Protein AF-A0A1A8DM99-F1 (afdb_monomer_lite)

Secondary structure (DSSP, 8-state):
--S-HHHHHHHHHHHHHHHHHHHHHHHHHTTSTT-----TT--SS-TTS-------------TT----HHHHHHHHHHHHHHHHHHHHHT--TTTS--GGG-HHHHHHHHHHHHHHHHHHHS--HHHHHHTTPPP--HHHHHHHHHHHHHHHHHHHHHHHHHHHHHHHHHHHHHHHHHHTTS-------STTTHHHHHHHHHHTT----PPPPHHHHHHHHHHHH-TTPSPP-----PPPPPPP-----------

pLDDT: mean 71.5, std 21.93, range [32.03, 97.94]

Organism: Nothobranchius kadleci (NCBI:txid1051664)

Foldseek 3Di:
DPDDVLVVVLVVVLVVLLVVLLVCQLVVLCVDPLDDWDDPPDASPCPPDDPPPDPPVPPPPPPPLPADPSNQLSVLLVLLSVLLVVQQVQQDPPPDDRCVVVPVVVVVSVVSVVVSLCCLQDPDVVVCVVSSYHDDDPVVSVVSVVSSVVSSVVSNVVSVVSVVVVVVCVVVVVVVVVCVVPDDDDDDDDPPPVVVVVVVVVCVPDPPPDDPDVVVVVVVVVLVPDPCPPPDDDPDDDDDDDDDDDDDDDDDDDD

Radius of gyration: 30.62 Å; chains: 1; bounding box: 73×61×116 Å

Structure (mmCIF, N/CA/C/O backbone):
data_AF-A0A1A8DM99-F1
#
_entry.id   AF-A0A1A8DM99-F1
#
loop_
_atom_site.group_PDB
_atom_site.id
_atom_site.type_symbol
_atom_site.label_atom_id
_atom_site.label_alt_id
_atom_site.label_comp_id
_atom_site.label_asym_id
_atom_site.label_entity_id
_atom_site.label_seq_id
_atom_site.pdbx_PDB_ins_code
_atom_site.Cartn_x
_atom_site.Cartn_y
_atom_site.Cartn_z
_atom_site.occupancy
_atom_site.B_iso_or_equiv
_atom_site.auth_seq_id
_atom_site.auth_comp_id
_atom_site.auth_asym_id
_atom_site.auth_atom_id
_atom_site.pdbx_PDB_model_num
ATOM 1 N N . GLY A 1 1 ? -3.223 9.769 33.145 1.00 42.34 1 GLY A N 1
ATOM 2 C CA . GLY A 1 1 ? -2.428 9.524 31.924 1.00 42.34 1 GLY A CA 1
ATOM 3 C C . GLY A 1 1 ? -3.365 9.469 30.738 1.00 42.34 1 GLY A C 1
ATOM 4 O O . GLY A 1 1 ? -4.407 8.844 30.867 1.00 42.34 1 GLY A O 1
ATOM 5 N N . LEU A 1 2 ? -3.051 10.167 29.641 1.00 53.22 2 LEU A N 1
ATOM 6 C CA . LEU A 1 2 ? -4.023 10.489 28.581 1.00 53.22 2 LEU A CA 1
ATOM 7 C C . LEU A 1 2 ? -4.131 9.461 27.435 1.00 53.22 2 LEU A C 1
ATOM 9 O O . LEU A 1 2 ? -4.916 9.668 26.515 1.00 53.22 2 LEU A O 1
ATOM 13 N N . ILE A 1 3 ? -3.394 8.348 27.478 1.00 63.88 3 ILE A N 1
ATOM 14 C CA . ILE A 1 3 ? -3.479 7.294 26.456 1.00 63.88 3 ILE A CA 1
ATOM 15 C C . ILE A 1 3 ? -4.189 6.074 27.040 1.00 63.88 3 ILE A C 1
ATOM 17 O O . ILE A 1 3 ? -3.738 5.468 28.011 1.00 63.88 3 ILE A O 1
ATOM 21 N N . SER A 1 4 ? -5.312 5.707 26.423 1.00 75.56 4 SER A N 1
ATOM 22 C CA . SER A 1 4 ? -6.020 4.464 26.720 1.00 75.56 4 SER A CA 1
ATOM 23 C C . SER A 1 4 ? -5.161 3.288 26.248 1.00 75.56 4 SER A C 1
ATOM 25 O O . SER A 1 4 ? -4.951 3.132 25.047 1.00 75.56 4 SER A O 1
ATOM 27 N N . GLY A 1 5 ? -4.663 2.457 27.170 1.00 80.50 5 GLY A N 1
ATOM 28 C CA . GLY A 1 5 ? -3.826 1.286 26.850 1.00 80.50 5 GLY A CA 1
ATOM 29 C C . GLY A 1 5 ? -4.360 0.391 25.712 1.00 80.50 5 GLY A C 1
ATOM 30 O O . GLY A 1 5 ? -3.568 -0.035 24.875 1.00 80.50 5 GLY A O 1
ATOM 31 N N . PRO A 1 6 ? -5.684 0.162 25.600 1.00 80.44 6 PRO A N 1
ATOM 32 C CA . PRO A 1 6 ? -6.295 -0.461 24.428 1.00 80.44 6 PRO A CA 1
ATOM 33 C C . PRO A 1 6 ? -5.968 0.155 23.061 1.00 80.44 6 PRO A C 1
ATOM 35 O O . PRO A 1 6 ? -5.734 -0.588 22.112 1.00 80.44 6 PRO A O 1
ATOM 38 N N . LEU A 1 7 ? -5.937 1.489 22.953 1.00 84.44 7 LEU A N 1
ATOM 39 C CA . LEU A 1 7 ? -5.590 2.183 21.710 1.00 84.44 7 LEU A CA 1
ATOM 40 C C . LEU A 1 7 ? -4.115 1.959 21.367 1.00 84.44 7 LEU A C 1
ATOM 42 O O . LEU A 1 7 ? -3.791 1.691 20.219 1.00 84.44 7 LEU A O 1
ATOM 46 N N . LEU A 1 8 ? -3.230 2.007 22.367 1.00 87.88 8 LEU A N 1
ATOM 47 C CA . LEU A 1 8 ? -1.805 1.732 22.173 1.00 87.88 8 LEU A CA 1
ATOM 48 C C . LEU A 1 8 ? -1.575 0.293 21.686 1.00 87.88 8 LEU A C 1
ATOM 50 O O . LEU A 1 8 ? -0.777 0.081 20.780 1.00 87.88 8 LEU A O 1
ATOM 54 N N . PHE A 1 9 ? -2.303 -0.683 22.235 1.00 87.94 9 PHE A N 1
ATOM 55 C CA . PHE A 1 9 ? -2.245 -2.072 21.771 1.00 87.94 9 PHE A CA 1
ATOM 56 C C . PHE A 1 9 ? -2.743 -2.224 20.322 1.00 87.94 9 PHE A C 1
ATOM 58 O O . PHE A 1 9 ? -2.067 -2.855 19.515 1.00 87.94 9 PHE A O 1
ATOM 65 N N . SER A 1 10 ? -3.869 -1.596 19.972 1.00 90.31 10 SER A N 1
ATOM 66 C CA . SER A 1 10 ? -4.386 -1.531 18.594 1.00 90.31 10 SER A CA 1
ATOM 67 C C . SER A 1 10 ? -3.351 -0.932 17.624 1.00 90.31 10 SER A C 1
ATOM 69 O O . SER A 1 10 ? -2.967 -1.589 16.652 1.00 90.31 10 SER A O 1
ATOM 71 N N . VAL A 1 11 ? -2.783 0.237 17.945 1.00 92.25 11 VAL A N 1
ATOM 72 C CA . VAL A 1 11 ? -1.719 0.882 17.155 1.00 92.25 11 VAL A CA 1
ATOM 73 C C . VAL A 1 11 ? -0.492 -0.019 17.004 1.00 92.25 11 VAL A C 1
ATOM 75 O O . VAL A 1 11 ? -0.013 -0.201 15.886 1.00 92.25 11 VAL A O 1
ATOM 78 N N . LEU A 1 12 ? -0.027 -0.653 18.084 1.00 93.69 12 LEU A N 1
ATOM 79 C CA . LEU A 1 12 ? 1.097 -1.590 18.039 1.00 93.69 12 LEU A CA 1
ATOM 80 C C . LEU A 1 12 ? 0.818 -2.779 17.106 1.00 93.69 12 LEU A C 1
ATOM 82 O O . LEU A 1 12 ? 1.685 -3.144 16.314 1.00 93.69 12 LEU A O 1
ATOM 86 N N . THR A 1 13 ? -0.389 -3.357 17.145 1.00 93.19 13 THR A N 1
ATOM 87 C CA . THR A 1 13 ? -0.745 -4.457 16.231 1.00 93.19 13 THR A CA 1
ATOM 88 C C . THR A 1 13 ? -0.756 -4.023 14.765 1.00 93.19 13 THR A C 1
ATOM 90 O O . THR A 1 13 ? -0.240 -4.760 13.930 1.00 93.19 13 THR A O 1
ATOM 93 N N . GLN A 1 14 ? -1.244 -2.819 14.439 1.00 95.50 14 GLN A N 1
ATOM 94 C CA . GLN A 1 14 ? -1.194 -2.309 13.061 1.00 95.50 14 GLN A CA 1
ATOM 95 C C . GLN A 1 14 ? 0.236 -2.017 12.593 1.00 95.50 14 GLN A C 1
ATOM 97 O O . GLN A 1 14 ? 0.558 -2.317 11.447 1.00 95.50 14 GLN A O 1
ATOM 102 N N . ILE A 1 15 ? 1.111 -1.497 13.464 1.00 96.00 15 ILE A N 1
ATOM 103 C CA . ILE A 1 15 ? 2.534 -1.293 13.142 1.00 96.00 15 ILE A CA 1
ATOM 104 C C . ILE A 1 15 ? 3.198 -2.632 12.794 1.00 96.00 15 ILE A C 1
ATOM 106 O O . ILE A 1 15 ? 3.851 -2.737 11.760 1.00 96.00 15 ILE A O 1
ATOM 110 N N . LEU A 1 16 ? 2.984 -3.676 13.604 1.00 96.88 16 LEU A N 1
ATOM 111 C CA . LEU A 1 16 ? 3.542 -5.010 13.350 1.00 96.88 16 LEU A CA 1
ATOM 112 C C . LEU A 1 16 ? 3.008 -5.643 12.053 1.00 96.88 16 LEU A C 1
ATOM 114 O O . LEU A 1 16 ? 3.772 -6.288 11.337 1.00 96.88 16 LEU A O 1
ATOM 118 N N . ILE A 1 17 ? 1.728 -5.434 11.723 1.00 96.75 17 ILE A N 1
ATOM 119 C CA . ILE A 1 17 ? 1.148 -5.845 10.432 1.00 96.75 17 ILE A CA 1
ATOM 120 C C . ILE A 1 17 ? 1.823 -5.090 9.282 1.00 96.75 17 ILE A C 1
ATOM 122 O O . ILE A 1 17 ? 2.291 -5.714 8.335 1.00 96.75 17 ILE A O 1
ATOM 126 N N . CYS A 1 18 ? 1.931 -3.762 9.367 1.00 96.88 18 CYS A N 1
ATOM 127 C CA . CYS A 1 18 ? 2.526 -2.971 8.292 1.00 96.88 18 CYS A CA 1
ATOM 128 C C . CYS A 1 18 ? 3.985 -3.376 8.034 1.00 96.88 18 CYS A C 1
ATOM 130 O O . CYS A 1 18 ? 4.354 -3.610 6.883 1.00 96.88 18 CYS A O 1
ATOM 132 N N . LEU A 1 19 ? 4.777 -3.542 9.101 1.00 97.25 19 LEU A N 1
ATOM 133 C CA . LEU A 1 19 ? 6.162 -4.008 9.026 1.00 97.25 19 LEU A CA 1
ATOM 134 C C . LEU A 1 19 ? 6.273 -5.410 8.415 1.00 97.25 19 LEU A C 1
ATOM 136 O O . LEU A 1 19 ? 7.144 -5.633 7.580 1.00 97.25 19 LEU A O 1
ATOM 140 N N . SER A 1 20 ? 5.397 -6.358 8.774 1.00 97.44 20 SER A N 1
ATOM 141 C CA . SER A 1 20 ? 5.468 -7.711 8.207 1.00 97.44 20 SER A CA 1
ATOM 142 C C . SER A 1 20 ? 5.193 -7.713 6.701 1.00 97.44 20 SER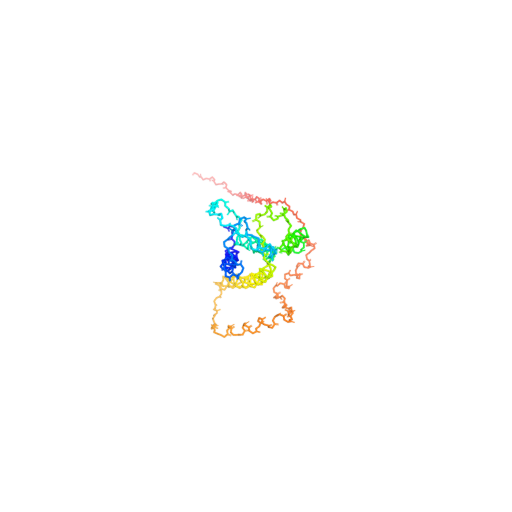 A C 1
ATOM 144 O O . SER A 1 20 ? 5.961 -8.308 5.946 1.00 97.44 20 SER A O 1
ATOM 146 N N . PHE A 1 21 ? 4.180 -6.973 6.236 1.00 97.50 21 PHE A N 1
ATOM 147 C CA . PHE A 1 21 ? 3.896 -6.819 4.806 1.00 97.50 21 PHE A CA 1
ATOM 148 C C . PHE A 1 21 ? 4.994 -6.050 4.050 1.00 97.50 21 PHE A C 1
ATOM 150 O O . PHE A 1 21 ? 5.297 -6.406 2.909 1.00 97.50 21 PHE A O 1
ATOM 157 N N . GLN A 1 22 ? 5.634 -5.052 4.671 1.00 96.94 22 GLN A N 1
ATOM 158 C CA . GLN A 1 22 ? 6.797 -4.360 4.097 1.00 96.94 22 GLN A CA 1
ATOM 159 C C . GLN A 1 22 ? 7.986 -5.315 3.926 1.00 96.94 22 GLN A C 1
ATOM 16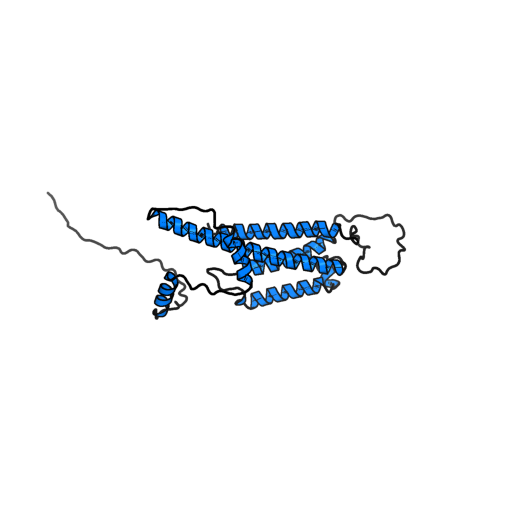1 O O . GLN A 1 22 ? 8.502 -5.445 2.817 1.00 96.94 22 GLN A O 1
ATOM 166 N N . THR A 1 23 ? 8.367 -6.056 4.971 1.00 96.88 23 THR A N 1
ATOM 167 C CA . THR A 1 23 ? 9.467 -7.035 4.910 1.00 96.88 23 THR A CA 1
ATOM 168 C C . THR A 1 23 ? 9.192 -8.149 3.898 1.00 96.88 23 THR A C 1
ATOM 170 O O . THR A 1 23 ? 10.082 -8.511 3.132 1.00 96.88 23 THR A O 1
ATOM 173 N N . ILE A 1 24 ? 7.958 -8.664 3.831 1.00 97.00 24 ILE A N 1
ATOM 174 C CA . ILE A 1 24 ? 7.559 -9.649 2.811 1.00 97.00 24 ILE A CA 1
ATOM 175 C C . ILE A 1 24 ? 7.712 -9.054 1.406 1.00 97.00 24 ILE A C 1
ATOM 177 O O . ILE A 1 24 ? 8.303 -9.696 0.545 1.00 97.00 24 ILE A O 1
ATOM 181 N N . THR A 1 25 ? 7.247 -7.822 1.173 1.00 96.69 25 THR A N 1
ATOM 182 C CA . THR A 1 25 ? 7.376 -7.145 -0.131 1.00 96.69 25 THR A CA 1
ATOM 183 C C . THR A 1 25 ? 8.844 -6.961 -0.531 1.00 96.69 25 THR A C 1
ATOM 185 O O . THR A 1 25 ? 9.220 -7.295 -1.654 1.00 96.69 25 THR A O 1
ATOM 188 N N . PHE A 1 26 ? 9.681 -6.498 0.402 1.00 95.81 26 PHE A N 1
ATOM 189 C CA . PHE A 1 26 ? 11.120 -6.294 0.214 1.00 95.81 26 PHE A CA 1
ATOM 190 C C . PHE A 1 26 ? 11.866 -7.591 -0.137 1.00 95.81 26 PHE A C 1
ATOM 192 O O . PHE A 1 26 ? 12.732 -7.602 -1.008 1.00 95.81 26 PHE A O 1
ATOM 199 N N . LEU A 1 27 ? 11.519 -8.710 0.503 1.00 96.00 27 LEU A N 1
ATOM 200 C CA . LEU A 1 27 ? 12.124 -10.006 0.186 1.00 96.00 27 LEU A CA 1
ATOM 201 C C . LEU A 1 27 ? 11.558 -10.615 -1.105 1.00 96.00 27 LEU A C 1
ATOM 203 O O . LEU A 1 27 ? 12.279 -11.309 -1.817 1.00 96.00 27 LEU A O 1
ATOM 207 N N . TRP A 1 28 ? 10.288 -10.358 -1.428 1.00 95.56 28 TRP A N 1
ATOM 208 C CA . TRP A 1 28 ? 9.617 -10.973 -2.574 1.00 95.56 28 TRP A CA 1
ATOM 209 C C . TRP A 1 28 ? 9.949 -10.298 -3.911 1.00 95.56 28 TRP A C 1
ATOM 211 O O . TRP A 1 28 ? 10.017 -10.988 -4.931 1.00 95.56 28 TRP A O 1
ATOM 221 N N . VAL A 1 29 ? 10.224 -8.986 -3.923 1.00 94.50 29 VAL A N 1
ATOM 222 C CA . VAL A 1 29 ? 10.700 -8.296 -5.139 1.00 94.50 29 VAL A CA 1
ATOM 223 C C . VAL A 1 29 ? 12.050 -8.863 -5.599 1.00 94.50 29 VAL A C 1
ATOM 225 O O . VAL A 1 29 ? 12.212 -9.167 -6.776 1.00 94.50 29 VAL A O 1
ATOM 228 N N . ARG A 1 30 ? 12.952 -9.161 -4.652 1.00 92.25 30 ARG A N 1
ATOM 229 C CA . ARG A 1 30 ? 14.268 -9.788 -4.891 1.00 92.25 30 ARG A CA 1
ATOM 230 C C . ARG A 1 30 ? 14.202 -11.212 -5.455 1.00 92.25 30 ARG A C 1
ATOM 232 O O . ARG A 1 30 ? 15.211 -11.740 -5.905 1.00 92.25 30 ARG A O 1
ATOM 239 N N . GLN A 1 31 ? 13.031 -11.848 -5.401 1.00 92.69 31 GLN A N 1
ATOM 240 C CA . GLN A 1 31 ? 12.782 -13.196 -5.926 1.00 92.69 31 GLN A CA 1
ATOM 241 C C . GLN A 1 31 ? 12.091 -13.184 -7.300 1.00 92.69 31 GLN A C 1
ATOM 243 O O . GLN A 1 31 ? 11.747 -14.249 -7.814 1.00 92.69 31 GLN A O 1
ATOM 248 N N . GLN A 1 32 ? 11.816 -12.015 -7.890 1.00 91.00 32 GLN A N 1
ATOM 249 C CA . GLN A 1 32 ? 11.169 -11.962 -9.201 1.00 91.00 32 GLN A CA 1
ATOM 250 C C . GLN A 1 32 ? 12.153 -12.319 -10.329 1.00 91.00 32 GLN A C 1
ATOM 252 O O . GLN A 1 32 ? 13.320 -11.952 -10.257 1.00 91.00 32 GLN A O 1
ATOM 257 N N . PRO A 1 33 ? 11.699 -12.970 -11.418 1.00 87.44 33 PRO A N 1
ATOM 258 C CA . PRO A 1 33 ? 12.583 -13.399 -12.509 1.00 87.44 33 PRO A CA 1
ATOM 259 C C . PRO A 1 33 ? 13.177 -12.237 -13.322 1.00 87.44 33 PRO A C 1
ATOM 261 O O . PRO A 1 33 ? 14.163 -12.427 -14.022 1.00 87.44 33 PRO A O 1
ATOM 264 N N . TRP A 1 34 ? 12.575 -11.048 -13.241 1.00 84.88 34 TRP A N 1
ATOM 265 C CA . TRP A 1 34 ? 13.068 -9.812 -13.855 1.00 84.88 34 TRP A CA 1
ATOM 266 C C . TRP A 1 34 ? 13.970 -8.995 -12.916 1.00 84.88 34 TRP A C 1
ATOM 268 O O . TRP A 1 34 ? 14.474 -7.954 -13.325 1.00 84.88 34 TRP A O 1
ATOM 278 N N . TYR A 1 35 ? 14.140 -9.418 -11.658 1.00 85.94 35 TYR A N 1
ATOM 279 C CA . TYR A 1 35 ? 14.903 -8.663 -10.670 1.00 85.94 35 TYR A CA 1
ATOM 280 C C . TYR A 1 35 ? 16.404 -8.738 -10.962 1.00 85.94 35 TYR A C 1
ATOM 282 O O . TYR A 1 35 ? 17.012 -9.809 -10.951 1.00 85.94 35 TYR A O 1
ATOM 290 N N . THR A 1 36 ? 17.005 -7.570 -11.147 1.00 80.06 36 THR A N 1
ATOM 291 C CA . THR A 1 36 ? 18.451 -7.347 -11.185 1.00 80.06 36 THR A CA 1
ATOM 292 C C . THR A 1 36 ? 18.788 -6.210 -10.225 1.00 80.06 36 THR A C 1
ATOM 294 O O . THR A 1 36 ? 17.913 -5.418 -9.875 1.00 80.06 36 THR A O 1
ATOM 297 N N . THR A 1 37 ? 20.051 -6.079 -9.816 1.00 79.88 37 THR A N 1
ATOM 298 C CA . THR A 1 37 ? 20.516 -4.843 -9.165 1.00 79.88 37 THR A CA 1
ATOM 299 C C . THR A 1 37 ? 20.216 -3.661 -10.089 1.00 79.88 37 THR A C 1
ATOM 301 O O . THR A 1 37 ? 20.562 -3.720 -11.271 1.00 79.88 37 THR A O 1
ATOM 304 N N . TRP A 1 38 ? 19.542 -2.624 -9.584 1.00 75.44 38 TRP A N 1
ATOM 305 C CA . TRP A 1 38 ? 19.221 -1.455 -10.399 1.00 75.44 38 TRP A CA 1
ATOM 306 C C . TRP A 1 38 ? 20.488 -0.662 -10.729 1.00 75.44 38 TRP A C 1
ATOM 308 O O . TRP A 1 38 ? 21.308 -0.383 -9.856 1.00 75.44 38 TRP A O 1
ATOM 318 N N . THR A 1 39 ? 20.631 -0.284 -11.995 1.00 68.44 39 THR A N 1
ATOM 319 C CA . THR A 1 39 ? 21.619 0.691 -12.468 1.00 68.44 39 THR A CA 1
ATOM 320 C C . THR A 1 39 ? 20.914 1.710 -13.371 1.00 68.44 39 THR A C 1
ATOM 322 O O . THR A 1 39 ? 19.887 1.376 -13.974 1.00 68.44 39 THR A O 1
ATOM 325 N N . PRO A 1 40 ? 21.448 2.934 -13.543 1.00 67.31 40 PRO A N 1
ATOM 326 C CA . PRO A 1 40 ? 20.820 3.955 -14.391 1.00 67.31 40 PRO A CA 1
ATOM 327 C C . PRO A 1 40 ? 20.689 3.559 -15.874 1.00 67.31 40 PRO A C 1
ATOM 329 O O . PRO A 1 40 ? 19.962 4.214 -16.617 1.00 67.31 40 PRO A O 1
ATOM 332 N N . LEU A 1 41 ? 21.357 2.483 -16.313 1.00 64.50 41 LEU A N 1
ATOM 333 C CA . LEU A 1 41 ? 21.230 1.920 -17.662 1.00 64.50 41 LEU A CA 1
ATOM 334 C C . LEU A 1 41 ? 20.174 0.795 -17.764 1.00 64.50 41 LEU A C 1
ATOM 336 O O . LEU A 1 41 ? 19.848 0.365 -18.869 1.00 64.50 41 LEU A O 1
ATOM 340 N N . THR A 1 42 ? 19.648 0.289 -16.639 1.00 65.12 42 THR A N 1
ATOM 341 C CA . THR A 1 42 ? 18.648 -0.796 -16.628 1.00 65.12 42 THR A CA 1
ATOM 342 C C . THR A 1 42 ? 17.218 -0.274 -16.744 1.00 65.12 42 THR A C 1
ATOM 344 O O . THR A 1 42 ? 16.639 0.229 -15.782 1.00 65.12 42 THR A O 1
ATOM 347 N N . ASP A 1 43 ? 16.608 -0.479 -17.911 1.00 67.69 43 ASP A N 1
ATOM 348 C CA . ASP A 1 43 ? 15.175 -0.272 -18.129 1.00 67.69 43 ASP A CA 1
ATOM 349 C C . ASP A 1 43 ? 14.461 -1.619 -18.331 1.00 67.69 43 ASP A C 1
ATOM 351 O O . ASP A 1 43 ? 14.422 -2.181 -19.425 1.00 67.69 43 ASP A O 1
ATOM 355 N N . VAL A 1 44 ? 13.879 -2.142 -17.248 1.00 75.44 44 VAL A N 1
ATOM 356 C CA . VAL A 1 44 ? 13.112 -3.404 -17.243 1.00 75.44 44 VAL A CA 1
ATOM 357 C C . VAL A 1 44 ? 11.768 -3.265 -17.979 1.00 75.44 44 VAL A C 1
ATOM 359 O O . VAL A 1 44 ? 11.159 -4.265 -18.361 1.00 75.44 44 VAL A O 1
ATOM 362 N N . CYS A 1 45 ? 11.287 -2.039 -18.202 1.00 78.31 45 CYS A N 1
ATOM 363 C CA . CYS A 1 45 ? 10.028 -1.777 -18.891 1.00 78.31 45 CYS A CA 1
ATOM 364 C C . CYS A 1 45 ? 10.190 -1.722 -20.419 1.00 78.31 45 CYS A C 1
ATOM 366 O O . CYS A 1 45 ? 9.283 -2.146 -21.136 1.00 78.31 45 CYS A O 1
ATOM 368 N N . ASN A 1 46 ? 11.332 -1.249 -20.929 1.00 68.81 46 ASN A N 1
ATOM 369 C CA . ASN A 1 46 ? 11.626 -1.178 -22.364 1.00 68.81 46 ASN A CA 1
ATOM 370 C C . ASN A 1 46 ? 12.446 -2.380 -22.865 1.00 68.81 46 ASN A C 1
ATOM 372 O O . ASN A 1 46 ? 13.567 -2.237 -23.359 1.00 68.81 46 ASN A O 1
ATOM 376 N N . LEU A 1 47 ? 11.839 -3.572 -22.831 1.00 58.75 47 LEU A N 1
ATOM 377 C CA . LEU A 1 47 ? 12.394 -4.825 -23.373 1.00 58.75 47 LEU A CA 1
ATOM 378 C C . LEU A 1 47 ? 12.406 -4.871 -24.926 1.00 58.75 47 LEU A C 1
ATOM 380 O O . LEU A 1 47 ? 11.952 -5.839 -25.533 1.00 58.75 47 LEU A O 1
ATOM 384 N N . SER A 1 48 ? 12.903 -3.811 -25.570 1.00 52.22 48 SER A N 1
ATOM 385 C CA . SER A 1 48 ? 12.942 -3.654 -27.036 1.00 52.22 48 SER A CA 1
ATOM 386 C C . SER A 1 48 ? 14.228 -3.015 -27.578 1.00 52.22 48 SER A C 1
ATOM 388 O O . SER A 1 48 ? 14.360 -2.876 -28.793 1.00 52.22 48 SER A O 1
ATOM 390 N N . SER A 1 49 ? 15.189 -2.632 -26.727 1.00 45.97 49 SER A N 1
ATOM 391 C CA . SER A 1 49 ? 16.531 -2.266 -27.201 1.00 45.97 49 SER A CA 1
ATOM 392 C C . SER A 1 49 ? 17.398 -3.520 -27.308 1.00 45.97 49 SER A C 1
ATOM 394 O O . SER A 1 49 ? 17.587 -4.233 -26.323 1.00 45.97 49 SER A O 1
ATOM 396 N N . ASN A 1 50 ? 17.902 -3.804 -28.511 1.00 41.81 50 ASN A N 1
ATOM 397 C CA . ASN A 1 50 ? 18.766 -4.954 -28.770 1.00 41.81 50 ASN A CA 1
ATOM 398 C C . ASN A 1 50 ? 20.005 -4.952 -27.864 1.00 41.81 50 ASN A C 1
ATOM 400 O O . ASN A 1 50 ? 20.626 -3.913 -27.637 1.00 41.81 50 ASN A O 1
ATOM 404 N N . GLN A 1 51 ? 20.414 -6.148 -27.439 1.00 49.22 51 GLN A N 1
ATOM 405 C CA . GLN A 1 51 ? 21.702 -6.375 -26.791 1.00 49.22 51 GLN A CA 1
ATOM 406 C C . GLN A 1 51 ? 22.849 -5.966 -27.727 1.00 49.22 51 GLN A C 1
ATOM 408 O O . GLN A 1 51 ? 23.212 -6.708 -28.631 1.00 49.22 51 GLN A O 1
ATOM 413 N N . ASN A 1 52 ? 23.427 -4.798 -27.467 1.00 44.34 52 ASN A N 1
ATOM 414 C CA . ASN A 1 52 ? 24.783 -4.410 -27.852 1.00 44.34 52 ASN A CA 1
ATOM 415 C C . ASN A 1 52 ? 25.417 -3.720 -26.634 1.00 44.34 52 ASN A C 1
ATOM 417 O O . ASN A 1 52 ? 25.795 -2.552 -26.683 1.00 44.34 52 ASN A O 1
ATOM 421 N N . LEU A 1 53 ? 25.457 -4.436 -25.505 1.00 53.16 53 LEU A N 1
ATOM 422 C CA . LEU A 1 53 ? 26.167 -3.984 -24.314 1.00 53.16 53 LEU A CA 1
ATOM 423 C C . LEU A 1 53 ? 27.667 -4.148 -24.577 1.00 53.16 53 LEU A C 1
ATOM 425 O O . LEU A 1 53 ? 28.214 -5.236 -24.432 1.00 53.16 53 LEU A O 1
ATOM 429 N N . SER A 1 54 ? 28.314 -3.076 -25.024 1.00 45.78 54 SER A N 1
ATOM 430 C CA . SER A 1 54 ? 29.772 -2.985 -25.035 1.00 45.78 54 SER A CA 1
ATOM 431 C C . SER A 1 54 ? 30.286 -2.957 -23.597 1.00 45.78 54 SER A C 1
ATOM 433 O O . SER A 1 54 ? 29.806 -2.132 -22.816 1.00 45.78 54 SER A O 1
ATOM 435 N N . ASP A 1 55 ? 31.268 -3.803 -23.277 1.00 46.72 55 ASP A N 1
ATOM 436 C CA . ASP A 1 55 ? 31.923 -3.894 -21.964 1.00 46.72 55 ASP A CA 1
ATOM 437 C C . ASP A 1 55 ? 32.656 -2.592 -21.576 1.00 46.72 55 ASP A C 1
ATOM 439 O O . ASP A 1 55 ? 33.880 -2.487 -21.677 1.00 46.72 55 ASP A O 1
ATOM 443 N N . HIS A 1 56 ? 31.917 -1.588 -21.100 1.00 49.06 56 HIS A N 1
ATOM 444 C CA . HIS A 1 56 ? 32.484 -0.477 -20.339 1.00 49.06 56 HIS A CA 1
ATOM 445 C C . HIS A 1 56 ? 32.453 -0.835 -18.852 1.00 49.06 56 HIS A C 1
ATOM 447 O O . HIS A 1 56 ? 31.427 -0.724 -18.184 1.00 49.06 56 HIS A O 1
ATOM 453 N N . ASN A 1 57 ? 33.604 -1.291 -18.355 1.00 51.16 57 ASN A N 1
ATOM 454 C CA . ASN A 1 57 ? 33.827 -1.826 -17.006 1.00 51.16 57 ASN A CA 1
ATOM 455 C C . ASN A 1 57 ? 33.842 -0.764 -15.882 1.00 51.16 57 ASN A C 1
ATOM 457 O O . ASN A 1 57 ? 34.388 -1.006 -14.808 1.00 51.16 57 ASN A O 1
ATOM 461 N N . ASP A 1 58 ? 33.222 0.393 -16.107 1.00 49.38 58 ASP A N 1
ATOM 462 C CA . ASP A 1 58 ? 33.204 1.528 -15.181 1.00 49.38 58 ASP A CA 1
ATOM 463 C C . ASP A 1 58 ? 31.840 1.637 -14.485 1.00 49.38 58 ASP A C 1
ATOM 465 O O . ASP A 1 58 ? 31.140 2.647 -14.563 1.00 49.38 58 ASP A O 1
ATOM 469 N N . THR A 1 59 ? 31.435 0.571 -13.786 1.00 50.66 59 THR A N 1
ATOM 470 C CA . THR A 1 59 ? 30.350 0.668 -12.802 1.00 50.66 59 THR A CA 1
ATOM 471 C C . THR A 1 59 ? 30.886 1.301 -11.522 1.00 50.66 59 THR A C 1
ATOM 473 O O . THR A 1 59 ? 31.150 0.601 -10.540 1.00 50.66 59 THR A O 1
ATOM 476 N N . GLU A 1 60 ? 31.020 2.628 -11.516 1.00 50.75 60 GLU A N 1
ATOM 477 C CA . GLU A 1 60 ? 30.953 3.373 -10.260 1.00 50.75 60 GLU A CA 1
ATOM 478 C C . GLU A 1 60 ? 29.575 3.097 -9.646 1.00 50.75 60 GLU A C 1
ATOM 480 O O . GLU A 1 60 ? 28.540 3.571 -10.120 1.00 50.75 60 GLU A O 1
ATOM 485 N N . ILE A 1 61 ? 29.555 2.242 -8.621 1.00 55.44 61 ILE A N 1
ATOM 486 C CA . ILE A 1 61 ? 28.383 2.052 -7.775 1.00 55.44 61 ILE A CA 1
ATOM 487 C C . ILE A 1 61 ? 28.262 3.335 -6.961 1.00 55.44 61 ILE A C 1
ATOM 489 O O . ILE A 1 61 ? 28.934 3.487 -5.943 1.00 55.44 61 ILE A O 1
ATOM 493 N N . ASP A 1 62 ? 27.441 4.265 -7.440 1.00 55.62 62 ASP A N 1
ATOM 494 C CA . ASP A 1 62 ? 27.114 5.476 -6.699 1.00 55.62 62 ASP A CA 1
ATOM 495 C C . ASP A 1 62 ? 26.450 5.088 -5.367 1.00 55.62 62 ASP A C 1
ATOM 497 O O . ASP A 1 62 ? 25.304 4.629 -5.331 1.00 55.62 62 ASP A O 1
ATOM 501 N N . GLU A 1 63 ? 27.181 5.252 -4.259 1.00 54.59 63 GLU A N 1
ATOM 502 C CA . GLU A 1 63 ? 26.678 5.001 -2.902 1.00 54.59 63 GLU A CA 1
ATOM 503 C C . GLU A 1 63 ? 25.502 5.927 -2.534 1.00 54.59 63 GLU A C 1
ATOM 505 O O . GLU A 1 63 ? 24.783 5.653 -1.571 1.00 54.59 63 GLU A O 1
ATOM 510 N N . HIS A 1 64 ? 25.267 6.999 -3.301 1.00 56.06 64 HIS A N 1
ATOM 511 C CA . HIS A 1 64 ? 24.135 7.911 -3.141 1.00 56.06 64 HIS A CA 1
ATOM 512 C C . HIS A 1 64 ? 22.924 7.573 -4.020 1.00 56.06 64 HIS A C 1
ATOM 514 O O . HIS A 1 64 ? 21.957 8.334 -4.049 1.00 56.06 64 HIS A O 1
ATOM 520 N N . ASN A 1 65 ? 22.918 6.419 -4.686 1.00 66.12 65 ASN A N 1
ATOM 521 C CA . ASN A 1 65 ? 21.807 6.001 -5.529 1.00 66.12 65 ASN A CA 1
ATOM 522 C C . ASN A 1 65 ? 20.561 5.581 -4.711 1.00 66.12 65 ASN A C 1
ATOM 524 O O . ASN A 1 65 ? 20.451 4.454 -4.224 1.00 66.12 65 ASN A O 1
ATOM 528 N N . ILE A 1 66 ? 19.597 6.499 -4.573 1.00 73.19 66 ILE A N 1
ATOM 529 C CA . ILE A 1 66 ? 18.332 6.292 -3.837 1.00 73.19 66 ILE A CA 1
ATOM 530 C C . ILE A 1 66 ? 17.334 5.430 -4.644 1.00 73.19 66 ILE A C 1
ATOM 532 O O . ILE A 1 66 ? 16.449 4.778 -4.073 1.00 73.19 66 ILE A O 1
ATOM 536 N N . GLN A 1 67 ? 17.483 5.381 -5.971 1.00 79.31 67 GLN A N 1
ATOM 537 C CA . GLN A 1 67 ? 16.554 4.714 -6.881 1.00 79.31 67 GLN A CA 1
ATOM 538 C C . GLN A 1 67 ? 16.776 3.197 -6.889 1.00 79.31 67 GLN A C 1
ATOM 540 O O . GLN A 1 67 ? 17.838 2.699 -7.253 1.00 79.31 67 GLN A O 1
ATOM 545 N N . ASN A 1 68 ? 15.756 2.435 -6.483 1.00 86.81 68 ASN A N 1
ATOM 546 C CA . ASN A 1 68 ? 15.817 0.974 -6.496 1.00 86.81 68 ASN A CA 1
ATOM 547 C C . ASN A 1 68 ? 14.421 0.315 -6.547 1.00 86.81 68 ASN A C 1
ATOM 549 O O . ASN A 1 68 ? 13.417 0.894 -6.109 1.00 86.81 68 ASN A O 1
ATOM 553 N N . PHE A 1 69 ? 14.357 -0.931 -7.027 1.00 90.06 69 PHE A N 1
ATOM 554 C CA . PHE A 1 69 ? 13.133 -1.734 -7.124 1.00 90.06 69 PHE A CA 1
ATOM 555 C C . PHE A 1 69 ? 12.509 -2.028 -5.752 1.00 90.06 69 PHE A C 1
ATOM 557 O O . PHE A 1 69 ? 11.281 -1.980 -5.612 1.00 90.06 69 PHE A O 1
ATOM 564 N N . GLU A 1 70 ? 13.324 -2.285 -4.722 1.00 92.38 70 GLU A N 1
ATOM 565 C CA . GLU A 1 70 ? 12.863 -2.410 -3.335 1.00 92.38 70 GLU A CA 1
ATOM 566 C C . GLU A 1 70 ? 12.232 -1.116 -2.827 1.00 92.38 70 GLU A C 1
ATOM 568 O O . GLU A 1 70 ? 11.111 -1.156 -2.320 1.00 92.38 70 GLU A O 1
ATOM 573 N N . ASN A 1 71 ? 12.913 0.021 -3.000 1.00 92.75 71 ASN A N 1
ATOM 574 C CA . ASN A 1 71 ? 12.447 1.325 -2.522 1.00 92.75 71 ASN A CA 1
ATOM 575 C C . ASN A 1 71 ? 11.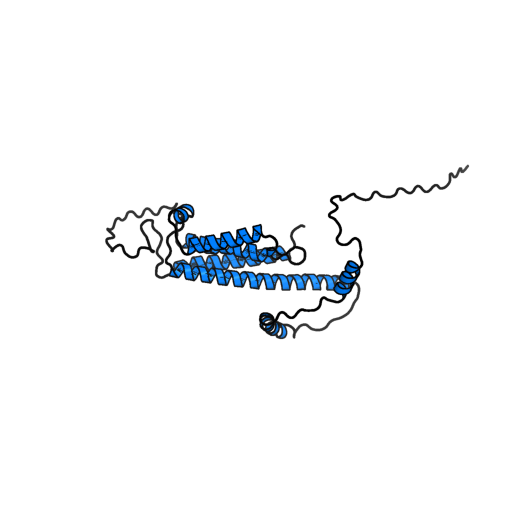123 1.705 -3.193 1.00 92.75 71 ASN A C 1
ATOM 577 O O . ASN A 1 71 ? 10.170 2.067 -2.509 1.00 92.75 71 ASN A O 1
ATOM 581 N N . THR A 1 72 ? 11.009 1.495 -4.506 1.00 92.94 72 THR A N 1
ATOM 582 C CA . THR A 1 72 ? 9.760 1.696 -5.258 1.00 92.94 72 THR A CA 1
ATOM 583 C C . THR A 1 72 ? 8.631 0.775 -4.777 1.00 92.94 72 THR A C 1
ATOM 585 O O . THR A 1 72 ? 7.495 1.211 -4.577 1.00 92.94 72 THR A O 1
ATOM 588 N N . SER A 1 73 ? 8.923 -0.507 -4.544 1.00 95.06 73 SER A N 1
ATOM 589 C CA . SER A 1 73 ? 7.918 -1.471 -4.069 1.00 95.06 73 SER A CA 1
ATOM 590 C C . SER A 1 73 ? 7.438 -1.143 -2.649 1.00 95.06 73 SER A C 1
ATOM 592 O O . SER A 1 73 ? 6.240 -1.215 -2.362 1.00 95.06 73 SER A O 1
ATOM 594 N N . LEU A 1 74 ? 8.359 -0.731 -1.772 1.00 95.38 74 LEU A N 1
ATOM 595 C CA . LEU A 1 74 ? 8.059 -0.252 -0.425 1.00 95.38 74 LEU A CA 1
ATOM 596 C C . LEU A 1 74 ? 7.305 1.080 -0.438 1.00 95.38 74 LEU A C 1
ATOM 598 O O . LEU A 1 74 ? 6.383 1.239 0.360 1.00 95.38 74 LEU A O 1
ATOM 602 N N . PHE A 1 75 ? 7.631 2.010 -1.340 1.00 95.31 75 PHE A N 1
ATOM 603 C CA . PHE A 1 75 ? 6.923 3.281 -1.499 1.00 95.31 75 PHE A CA 1
ATOM 604 C C . PHE A 1 75 ? 5.438 3.052 -1.792 1.00 95.31 75 PHE A C 1
ATOM 606 O O . PHE A 1 75 ? 4.586 3.570 -1.067 1.00 95.31 75 PHE A O 1
ATOM 613 N N . TYR A 1 76 ? 5.109 2.217 -2.785 1.00 95.25 76 TYR A N 1
ATOM 614 C CA . TYR A 1 76 ? 3.713 1.892 -3.086 1.00 95.25 76 TYR A CA 1
ATOM 615 C C . TYR A 1 76 ? 3.019 1.230 -1.884 1.00 95.25 76 TYR A C 1
ATOM 617 O O . TYR A 1 76 ? 1.987 1.724 -1.425 1.00 95.25 76 TYR A O 1
ATOM 625 N N . VAL A 1 77 ? 3.586 0.155 -1.317 1.00 96.94 77 VAL A N 1
ATOM 626 C CA . VAL A 1 77 ? 2.944 -0.578 -0.205 1.00 96.94 77 VAL A CA 1
ATOM 627 C C . VAL A 1 77 ? 2.757 0.301 1.037 1.00 96.94 77 VAL A C 1
ATOM 629 O O . VAL A 1 77 ? 1.670 0.298 1.618 1.00 96.94 77 VAL A O 1
ATOM 632 N N . SER A 1 78 ? 3.761 1.096 1.419 1.00 96.81 78 SER A N 1
ATOM 633 C CA . SER A 1 78 ? 3.687 1.991 2.583 1.00 96.81 78 SER A CA 1
ATOM 634 C C . SER A 1 78 ? 2.699 3.147 2.380 1.00 96.81 78 SER A C 1
ATOM 636 O O . SER A 1 78 ? 1.899 3.426 3.274 1.00 96.81 78 SER A O 1
ATOM 638 N N . SER A 1 79 ? 2.656 3.753 1.188 1.00 96.31 79 SER A N 1
ATOM 639 C CA . SER A 1 79 ? 1.702 4.822 0.850 1.00 96.31 79 SER A CA 1
ATOM 640 C C . SER A 1 79 ? 0.249 4.367 1.016 1.00 96.31 79 SER A C 1
ATOM 642 O O . SER A 1 79 ? -0.560 5.048 1.654 1.00 96.31 79 SER A O 1
ATOM 644 N N . PHE A 1 80 ? -0.084 3.170 0.522 1.00 96.88 80 PHE A N 1
ATOM 645 C CA . PHE A 1 80 ? -1.406 2.583 0.740 1.00 96.88 80 PHE A CA 1
ATOM 646 C C . PHE A 1 80 ? -1.630 2.135 2.191 1.00 96.88 80 PHE A C 1
ATOM 648 O O . PHE A 1 80 ? -2.737 2.311 2.702 1.00 96.88 80 PHE A O 1
ATOM 655 N N . GLN A 1 81 ? -0.614 1.612 2.890 1.00 96.88 81 GLN A N 1
ATOM 656 C CA . GLN A 1 81 ? -0.708 1.287 4.321 1.00 96.88 81 GLN A CA 1
ATOM 657 C C . GLN A 1 81 ? -1.095 2.506 5.165 1.00 96.88 81 GLN A C 1
ATOM 659 O O . GLN A 1 81 ? -1.979 2.382 6.013 1.00 96.88 81 GLN A O 1
ATOM 664 N N . TYR A 1 82 ? -0.528 3.689 4.908 1.00 95.19 82 TYR A N 1
ATOM 665 C CA . TYR A 1 82 ? -0.910 4.908 5.629 1.00 95.19 82 TYR A CA 1
ATOM 666 C C . TYR A 1 82 ? -2.392 5.261 5.430 1.00 95.19 82 TYR A C 1
ATOM 668 O O . TYR A 1 82 ? -3.083 5.564 6.406 1.00 95.19 82 TYR A O 1
ATOM 676 N N . LEU A 1 83 ? -2.918 5.150 4.202 1.00 95.19 83 LEU A N 1
ATOM 677 C CA . LEU A 1 83 ? -4.346 5.364 3.933 1.00 95.19 83 LEU A CA 1
ATOM 678 C C . LEU A 1 83 ? -5.230 4.299 4.600 1.00 95.19 83 LEU A C 1
ATOM 680 O O . LEU A 1 83 ? -6.247 4.638 5.205 1.00 95.19 83 LEU A O 1
ATOM 684 N N . ILE A 1 84 ? -4.836 3.023 4.543 1.00 94.81 84 ILE A N 1
ATOM 685 C CA . ILE A 1 84 ? -5.539 1.908 5.198 1.00 94.81 84 ILE A CA 1
ATOM 686 C C . ILE A 1 84 ? -5.629 2.157 6.707 1.00 94.81 84 ILE A C 1
ATOM 688 O O . ILE A 1 84 ? -6.723 2.128 7.269 1.00 94.81 84 ILE A O 1
ATOM 692 N N . VAL A 1 85 ? -4.505 2.456 7.360 1.00 93.69 85 VAL A N 1
ATOM 693 C CA . VAL A 1 85 ? -4.439 2.720 8.804 1.00 93.69 85 VAL A CA 1
ATOM 694 C C . VAL A 1 85 ? -5.271 3.953 9.176 1.00 93.69 85 VAL A C 1
ATOM 696 O O . VAL A 1 85 ? -6.033 3.908 10.146 1.00 93.69 85 VAL A O 1
ATOM 699 N N . ALA A 1 86 ? -5.225 5.018 8.368 1.00 91.38 86 ALA A N 1
ATOM 700 C CA . ALA A 1 86 ? -6.070 6.195 8.555 1.00 91.38 86 ALA A CA 1
ATOM 701 C C . ALA A 1 86 ? -7.572 5.859 8.470 1.00 91.38 86 ALA A C 1
ATOM 703 O O . ALA A 1 86 ? -8.347 6.321 9.310 1.00 91.38 86 ALA A O 1
ATOM 704 N N . ILE A 1 87 ? -8.002 5.023 7.517 1.00 89.81 87 ILE A N 1
ATOM 705 C CA . ILE A 1 87 ? -9.397 4.555 7.400 1.00 89.81 87 ILE A CA 1
ATOM 706 C C . ILE A 1 87 ? -9.790 3.686 8.604 1.00 89.81 87 ILE A C 1
ATOM 708 O O . ILE A 1 87 ? -10.870 3.870 9.174 1.00 89.81 87 ILE A O 1
ATOM 712 N N . VAL A 1 88 ? -8.920 2.755 9.002 1.00 90.06 88 VAL A N 1
ATOM 713 C CA . VAL A 1 88 ? -9.144 1.791 10.088 1.00 90.06 88 VAL A CA 1
ATOM 714 C C . VAL A 1 88 ? -9.351 2.507 11.429 1.00 90.06 88 VAL A C 1
ATOM 716 O O . VAL A 1 88 ? -10.393 2.312 12.059 1.00 90.06 88 VAL A O 1
ATOM 719 N N . PHE A 1 89 ? -8.447 3.415 11.816 1.00 86.44 89 PHE A N 1
ATOM 720 C CA . PHE A 1 89 ? -8.555 4.179 13.072 1.00 86.44 89 PHE A CA 1
ATOM 721 C C . PHE A 1 89 ? -9.584 5.313 13.048 1.00 86.44 89 PHE A C 1
ATOM 723 O O . PHE A 1 89 ? -9.961 5.840 14.095 1.00 86.44 89 PHE A O 1
ATOM 730 N N . SER A 1 90 ? -10.117 5.664 11.879 1.00 84.25 90 SER A N 1
ATOM 731 C CA . SER A 1 90 ? -11.182 6.664 11.766 1.00 84.25 90 SER A CA 1
ATOM 732 C C . SER A 1 90 ? -12.572 6.152 12.199 1.00 84.25 90 SER A C 1
ATOM 734 O O . SER A 1 90 ? -13.547 6.912 12.209 1.00 84.25 90 SER A O 1
ATOM 736 N N . LYS A 1 91 ? -12.702 4.882 12.613 1.00 70.06 91 LYS A N 1
ATOM 737 C CA . LYS A 1 91 ? -13.950 4.309 13.150 1.00 70.06 91 LYS A CA 1
ATOM 738 C C . LYS A 1 91 ? -14.217 4.768 14.594 1.00 70.06 91 LYS A C 1
ATOM 740 O O . LYS A 1 91 ? -13.732 4.192 15.558 1.00 70.06 91 LYS A O 1
ATOM 745 N N . GLY A 1 92 ? -15.080 5.773 14.746 1.00 56.84 92 GLY A N 1
ATOM 746 C CA . GLY A 1 92 ? -15.317 6.519 15.994 1.00 56.84 92 GLY A CA 1
ATOM 747 C C . GLY A 1 92 ? -16.001 5.830 17.195 1.00 56.84 92 GLY A C 1
ATOM 748 O O . GLY A 1 92 ? -16.619 6.524 18.002 1.00 56.84 92 GLY A O 1
ATOM 749 N N . LYS A 1 93 ? -15.954 4.505 17.371 1.00 56.75 93 LYS A N 1
ATOM 750 C CA . LYS A 1 93 ? -16.663 3.866 18.503 1.00 56.75 93 LYS A CA 1
ATOM 751 C C . LYS A 1 93 ? -15.912 4.034 19.842 1.00 56.75 93 LYS A C 1
ATOM 753 O O . LYS A 1 93 ? -14.694 3.904 19.854 1.00 56.75 93 LYS A O 1
ATOM 758 N N . PRO A 1 94 ? -16.603 4.237 20.987 1.00 50.75 94 PRO A N 1
ATOM 759 C CA . PRO A 1 94 ? -18.046 4.445 21.148 1.00 50.75 94 PRO A CA 1
ATOM 760 C C . PRO A 1 94 ? -18.476 5.925 21.271 1.00 50.75 94 PRO A C 1
ATOM 762 O O . PRO A 1 94 ? -19.674 6.180 21.301 1.00 50.75 94 PRO A O 1
ATOM 765 N N . PHE A 1 95 ? -17.545 6.888 21.346 1.00 51.72 95 PHE A N 1
ATOM 766 C CA . PHE A 1 95 ? -17.835 8.290 21.714 1.00 51.72 95 PHE A CA 1
ATOM 767 C C . PHE A 1 95 ? -17.696 9.330 20.581 1.00 51.72 95 PHE A C 1
ATOM 769 O O . PHE A 1 95 ? -17.857 10.522 20.835 1.00 51.72 95 PHE A O 1
ATOM 776 N N . ARG A 1 96 ? -17.384 8.937 19.339 1.00 62.41 96 ARG A N 1
ATOM 777 C CA . ARG A 1 96 ? -17.124 9.868 18.224 1.00 62.41 96 ARG A CA 1
ATOM 778 C C . ARG A 1 96 ? -18.059 9.594 17.042 1.00 62.41 96 ARG A C 1
ATOM 780 O O . ARG A 1 96 ? -18.404 8.450 16.751 1.00 62.41 96 ARG A O 1
ATOM 787 N N . GLN A 1 97 ? -18.465 10.648 16.332 1.00 62.22 97 GLN A N 1
ATOM 788 C CA . GLN A 1 97 ? -19.222 10.487 15.086 1.00 62.22 97 GLN A CA 1
ATOM 789 C C . GLN A 1 97 ? -18.374 9.720 14.050 1.00 62.22 97 GLN A C 1
ATOM 791 O O . GLN A 1 97 ? -17.149 9.878 14.032 1.00 62.22 97 GLN A O 1
ATOM 796 N N . PRO A 1 98 ? -18.986 8.872 13.206 1.00 68.06 98 PRO A N 1
ATOM 797 C CA . PRO A 1 98 ? -18.246 8.084 12.231 1.00 68.06 98 PRO A CA 1
ATOM 798 C C . PRO A 1 98 ? -17.637 8.982 11.149 1.00 68.06 98 PRO A C 1
ATOM 800 O O . PRO A 1 98 ? -18.268 9.931 10.682 1.00 68.06 98 PRO A O 1
ATOM 803 N N . SER A 1 99 ? -16.416 8.657 10.724 1.00 73.06 99 SER A N 1
ATOM 804 C CA . SER A 1 99 ? -15.626 9.483 9.804 1.00 73.06 99 SER A CA 1
ATOM 805 C C . SER A 1 99 ? -16.276 9.746 8.452 1.00 73.06 99 SER A C 1
ATOM 807 O O . SER A 1 99 ? -16.032 10.804 7.884 1.00 73.06 99 SER A O 1
ATOM 809 N N . TYR A 1 100 ? -17.152 8.858 7.967 1.00 74.75 100 TYR A N 1
ATOM 810 C CA . TYR A 1 100 ? -17.859 9.064 6.700 1.00 74.75 100 TYR A CA 1
ATOM 811 C C . TYR A 1 100 ? -18.766 10.307 6.693 1.00 74.75 100 TYR A C 1
ATOM 813 O O . TYR A 1 100 ? -19.123 10.802 5.630 1.00 74.75 100 TYR A O 1
ATOM 821 N N . LYS A 1 101 ? -19.137 10.832 7.870 1.00 80.62 101 LYS A N 1
ATOM 822 C CA . LYS A 1 101 ? -19.892 12.086 7.997 1.00 80.62 101 LYS A CA 1
ATOM 823 C C . LYS A 1 101 ? -19.002 13.331 7.847 1.00 80.62 101 LYS A C 1
ATOM 825 O O . LYS A 1 101 ? -19.510 14.417 7.587 1.00 80.62 101 LYS A O 1
ATOM 830 N N . ASN A 1 102 ? -17.684 13.185 7.983 1.00 86.12 102 ASN A N 1
ATOM 831 C CA . ASN A 1 102 ? -16.715 14.238 7.700 1.00 86.12 102 ASN A CA 1
ATOM 832 C C . ASN A 1 102 ? -16.358 14.212 6.204 1.00 86.12 102 ASN A C 1
ATOM 834 O O . ASN A 1 102 ? -15.362 13.614 5.800 1.00 86.12 102 ASN A O 1
ATOM 838 N N . TRP A 1 103 ? -17.202 14.842 5.385 1.00 87.50 103 TRP A N 1
ATOM 839 C CA . TRP A 1 103 ? -17.074 14.831 3.926 1.00 87.50 103 TRP A CA 1
ATOM 840 C C . TRP A 1 103 ? -15.685 15.239 3.391 1.00 87.50 103 TRP A C 1
ATOM 842 O O . TRP A 1 103 ? -15.155 14.476 2.586 1.00 87.50 103 TRP A O 1
ATOM 852 N N . PRO A 1 104 ? -15.026 16.333 3.844 1.00 89.38 104 PRO A N 1
ATOM 853 C CA . PRO A 1 104 ? -13.688 16.666 3.347 1.00 89.38 104 PRO A CA 1
ATOM 854 C C . PRO A 1 104 ? -12.626 15.624 3.728 1.00 89.38 104 PRO A C 1
ATOM 856 O O . PRO A 1 104 ? -11.728 15.371 2.934 1.00 89.38 104 PRO A O 1
ATOM 859 N N . PHE A 1 105 ? -12.738 14.951 4.882 1.00 87.69 105 PHE A N 1
ATOM 860 C CA . PHE A 1 105 ? -11.836 13.838 5.210 1.00 87.69 105 PHE A CA 1
ATOM 861 C C . PHE A 1 105 ? -12.020 12.654 4.248 1.00 87.69 105 PHE A C 1
ATOM 863 O O . PHE A 1 105 ? -11.037 12.124 3.733 1.00 87.69 105 PHE A O 1
ATOM 870 N N . VAL A 1 106 ? -13.270 12.262 3.974 1.00 89.88 106 VAL A N 1
ATOM 871 C CA . VAL A 1 106 ? -13.573 11.181 3.019 1.00 89.88 106 VAL A CA 1
ATOM 872 C C . VAL A 1 106 ? -13.072 11.537 1.624 1.00 89.88 106 VAL A C 1
ATOM 874 O O . VAL A 1 106 ? -12.412 10.713 0.998 1.00 89.88 106 VAL A O 1
ATOM 877 N N . LEU A 1 107 ? -13.350 12.758 1.157 1.00 92.62 107 LEU A N 1
ATOM 878 C CA . LEU A 1 107 ? -12.923 13.233 -0.155 1.00 92.62 107 LEU A CA 1
ATOM 879 C C . LEU A 1 107 ? -11.399 13.176 -0.296 1.00 92.62 107 LEU A C 1
ATOM 881 O O . LEU A 1 107 ? -10.913 12.627 -1.280 1.00 92.62 107 LEU A O 1
ATOM 885 N N . SER A 1 108 ? -10.648 13.674 0.692 1.00 93.62 108 SER A N 1
ATOM 886 C CA . SER A 1 108 ? -9.183 13.627 0.669 1.00 93.62 108 SER A CA 1
ATOM 887 C C . SER A 1 108 ? -8.649 12.195 0.633 1.00 93.62 108 SER A C 1
ATOM 889 O O . SER A 1 108 ? -7.773 11.898 -0.173 1.00 93.62 108 SER A O 1
ATOM 891 N N . VAL A 1 109 ? -9.191 11.285 1.450 1.00 92.50 109 VAL A N 1
ATOM 892 C CA . VAL A 1 109 ? -8.752 9.878 1.470 1.00 92.50 109 VAL A CA 1
ATOM 893 C C . VAL A 1 109 ? -9.076 9.164 0.155 1.00 92.50 109 VAL A C 1
ATOM 895 O O . VAL A 1 109 ? -8.221 8.456 -0.370 1.00 92.50 109 VAL A O 1
ATOM 898 N N . VAL A 1 110 ? -10.274 9.361 -0.404 1.00 93.56 110 VAL A N 1
ATOM 899 C CA . VAL A 1 110 ? -10.674 8.765 -1.691 1.00 93.56 110 VAL A CA 1
ATOM 900 C C . VAL A 1 110 ? -9.847 9.337 -2.845 1.00 93.56 110 VAL A C 1
ATOM 902 O O . VAL A 1 110 ? -9.388 8.575 -3.692 1.00 93.56 110 VAL A O 1
ATOM 905 N N . SER A 1 111 ? -9.605 10.651 -2.849 1.00 95.38 111 SER A N 1
ATOM 906 C CA . SER A 1 111 ? -8.761 11.329 -3.839 1.00 95.38 111 SER A CA 1
ATOM 907 C C . SER A 1 111 ? -7.322 10.807 -3.805 1.00 95.38 111 SER A C 1
ATOM 909 O O . SER A 1 111 ? -6.803 10.386 -4.834 1.00 95.38 111 SER A O 1
ATOM 911 N N . LEU A 1 112 ? -6.706 10.728 -2.618 1.00 95.88 112 LEU A N 1
ATOM 912 C CA . LEU A 1 112 ? -5.355 10.180 -2.451 1.00 95.88 112 LEU A CA 1
ATOM 913 C C . LEU A 1 112 ? -5.280 8.705 -2.854 1.00 95.88 112 LEU A C 1
ATOM 915 O O . LEU A 1 112 ? -4.329 8.307 -3.518 1.00 95.88 112 LEU A O 1
ATOM 919 N N . TYR A 1 113 ? -6.285 7.896 -2.510 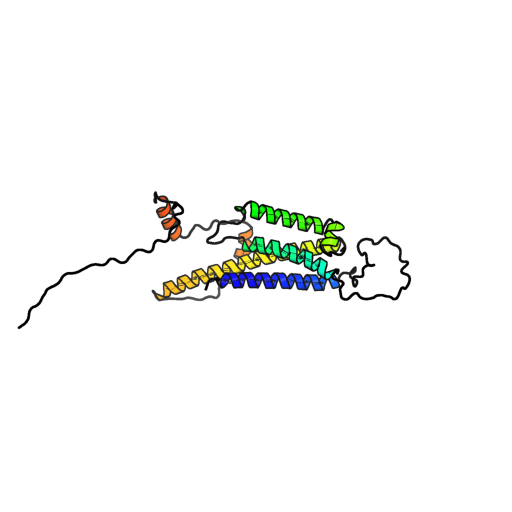1.00 94.81 113 TYR A N 1
ATOM 920 C CA . TYR A 1 113 ? -6.320 6.483 -2.894 1.00 94.81 113 TYR A CA 1
ATOM 921 C C . TYR A 1 113 ? -6.412 6.308 -4.417 1.00 94.81 113 TYR A C 1
ATOM 923 O O . TYR A 1 113 ? -5.694 5.491 -4.990 1.00 94.81 113 TYR A O 1
ATOM 931 N N . PHE A 1 114 ? -7.251 7.106 -5.088 1.00 95.56 114 PHE A N 1
ATOM 932 C CA . PHE A 1 114 ? -7.345 7.118 -6.548 1.00 95.56 114 PHE A CA 1
ATOM 933 C C . PHE A 1 114 ? -6.054 7.626 -7.206 1.00 95.56 114 PHE A C 1
ATOM 935 O O . PHE A 1 114 ? -5.579 7.012 -8.157 1.00 95.56 114 PHE A O 1
ATOM 942 N N . PHE A 1 115 ? -5.452 8.695 -6.679 1.00 95.12 115 PHE A N 1
ATOM 943 C CA . PHE A 1 115 ? -4.186 9.238 -7.174 1.00 95.12 115 PHE A CA 1
ATOM 944 C C . PHE A 1 115 ? -3.038 8.225 -7.054 1.00 95.12 115 PHE A C 1
ATOM 946 O O . PHE A 1 115 ? -2.325 8.003 -8.030 1.00 95.12 115 PHE A O 1
ATOM 953 N N . LEU A 1 116 ? -2.906 7.544 -5.909 1.00 95.12 116 LEU A N 1
ATOM 954 C CA . LEU A 1 116 ? -1.911 6.482 -5.727 1.00 95.12 116 LEU A CA 1
ATOM 955 C C . LEU A 1 116 ? -2.139 5.303 -6.684 1.00 95.12 116 LEU A C 1
ATOM 957 O O . LEU A 1 116 ? -1.177 4.776 -7.235 1.00 95.12 116 LEU A O 1
ATOM 961 N N . LEU A 1 117 ? -3.394 4.899 -6.928 1.00 94.81 117 LEU A N 1
ATOM 962 C CA . LEU A 1 117 ? -3.700 3.868 -7.930 1.00 94.81 117 LEU A CA 1
ATOM 963 C C . LEU A 1 117 ? -3.345 4.330 -9.348 1.00 94.81 117 LEU A C 1
ATOM 965 O O . LEU A 1 117 ? -2.808 3.542 -10.124 1.00 94.81 117 LEU A O 1
ATOM 969 N N . PHE A 1 118 ? -3.615 5.595 -9.679 1.00 94.69 118 PHE A N 1
ATOM 970 C CA . PHE A 1 118 ? -3.287 6.174 -10.977 1.00 94.69 118 PHE A CA 1
ATOM 971 C C . PHE A 1 118 ? -1.777 6.130 -11.237 1.00 94.69 118 PHE A C 1
ATOM 973 O O . PHE A 1 118 ? -1.374 5.509 -12.215 1.00 94.69 118 PHE A O 1
ATOM 980 N N . ILE A 1 119 ? -0.939 6.664 -10.339 1.00 93.44 119 ILE A N 1
ATOM 981 C CA . ILE A 1 119 ? 0.531 6.643 -10.511 1.00 93.44 119 ILE A CA 1
ATOM 982 C C . ILE A 1 119 ? 1.124 5.223 -10.426 1.00 93.44 119 ILE A C 1
ATOM 984 O O . ILE A 1 119 ? 2.209 4.957 -10.938 1.00 93.44 119 ILE A O 1
ATOM 988 N N . MET A 1 120 ? 0.425 4.281 -9.783 1.00 92.50 120 MET A N 1
ATOM 989 C CA . MET A 1 120 ? 0.857 2.884 -9.709 1.00 92.50 120 MET A CA 1
ATOM 990 C C . MET A 1 120 ? 0.590 2.113 -11.008 1.00 92.50 120 MET A C 1
ATOM 992 O O . MET A 1 120 ? 1.351 1.194 -11.305 1.00 92.50 120 MET A O 1
ATOM 996 N N . PHE A 1 121 ? -0.435 2.462 -11.794 1.00 92.81 121 PHE A N 1
ATOM 997 C CA . PHE A 1 121 ? -0.745 1.790 -13.069 1.00 92.81 121 PHE A CA 1
ATOM 998 C C . PHE A 1 121 ? -0.343 2.583 -14.320 1.00 92.81 121 PHE A C 1
ATOM 1000 O O . PHE A 1 121 ? -0.001 1.974 -15.332 1.00 92.81 121 PHE A O 1
ATOM 1007 N N . HIS A 1 122 ? -0.335 3.912 -14.247 1.00 91.12 122 HIS A N 1
ATOM 1008 C CA . HIS A 1 122 ? 0.138 4.817 -15.288 1.00 91.12 122 HIS A CA 1
ATOM 1009 C C . HIS A 1 122 ? 1.386 5.561 -14.787 1.00 91.12 122 HIS A C 1
ATOM 1011 O O . HIS A 1 122 ? 1.243 6.612 -14.160 1.00 91.12 122 HIS A O 1
ATOM 1017 N N . PRO A 1 123 ? 2.602 5.036 -15.042 1.00 85.50 123 PRO A N 1
ATOM 1018 C CA . PRO A 1 123 ? 3.835 5.766 -14.762 1.00 85.50 123 PRO A CA 1
ATOM 1019 C C . PRO A 1 123 ? 3.883 7.052 -15.597 1.00 85.50 123 PRO A C 1
ATOM 1021 O O . PRO A 1 123 ? 3.560 7.052 -16.790 1.00 85.50 123 PRO A O 1
ATOM 1024 N N . VAL A 1 124 ? 4.265 8.157 -14.963 1.00 88.69 124 VAL A N 1
ATOM 1025 C CA . VAL A 1 124 ? 4.356 9.484 -15.580 1.00 88.69 124 VAL A CA 1
ATOM 1026 C C . VAL A 1 124 ? 5.725 10.040 -15.238 1.00 88.69 124 VAL A C 1
ATOM 1028 O O . VAL A 1 124 ? 5.970 10.375 -14.085 1.00 88.69 124 VAL A O 1
ATOM 1031 N N . LYS A 1 125 ? 6.585 10.210 -16.249 1.00 86.06 125 LYS A N 1
ATOM 1032 C CA . LYS A 1 125 ? 8.017 10.521 -16.077 1.00 86.06 125 LYS A CA 1
ATOM 1033 C C . LYS A 1 125 ? 8.317 11.598 -15.025 1.00 86.06 125 LYS A C 1
ATOM 1035 O O . LYS A 1 125 ? 9.139 11.362 -14.158 1.00 86.06 125 LYS A O 1
ATOM 1040 N N . GLY A 1 126 ? 7.617 12.737 -15.053 1.00 88.19 126 GLY A N 1
ATOM 1041 C CA . GLY A 1 126 ? 7.846 13.825 -14.088 1.00 88.19 126 GLY A CA 1
ATOM 1042 C C . GLY A 1 126 ? 7.340 13.558 -12.661 1.00 88.19 126 GLY A C 1
ATOM 1043 O O . GLY A 1 126 ? 7.793 14.212 -11.729 1.00 88.19 126 GLY A O 1
ATOM 1044 N N . ILE A 1 127 ? 6.411 12.615 -12.470 1.00 88.50 127 ILE A N 1
ATOM 1045 C CA . ILE A 1 127 ? 6.014 12.124 -11.140 1.00 88.50 127 ILE A CA 1
ATOM 1046 C C . ILE A 1 127 ? 7.021 11.078 -10.663 1.00 88.50 127 ILE A C 1
ATOM 1048 O O . ILE A 1 127 ? 7.434 11.120 -9.509 1.00 88.50 127 ILE A O 1
ATOM 1052 N N . ASP A 1 128 ? 7.424 10.169 -11.553 1.00 88.69 128 ASP A N 1
ATOM 1053 C CA . ASP A 1 128 ? 8.371 9.102 -11.239 1.00 88.69 128 ASP A CA 1
ATOM 1054 C C . ASP A 1 128 ? 9.749 9.685 -10.864 1.00 88.69 128 ASP A C 1
ATOM 1056 O O . ASP A 1 128 ? 10.330 9.279 -9.865 1.00 88.69 128 ASP A O 1
ATOM 1060 N N . GLU A 1 129 ? 10.215 10.715 -11.579 1.00 88.19 129 GLU A N 1
ATOM 1061 C CA . GLU A 1 129 ? 11.436 11.477 -11.270 1.00 88.19 129 GLU A CA 1
ATOM 1062 C C . GLU A 1 129 ? 11.332 12.230 -9.930 1.00 88.19 129 GLU A C 1
ATOM 1064 O O . GLU A 1 129 ? 12.246 12.160 -9.116 1.00 88.19 129 GLU A O 1
ATOM 1069 N N . PHE A 1 130 ? 10.199 12.888 -9.649 1.00 89.94 130 PHE A N 1
ATOM 1070 C CA . PHE A 1 130 ? 9.982 13.613 -8.386 1.00 89.94 130 PHE A CA 1
ATOM 1071 C C . PHE A 1 130 ? 9.865 12.693 -7.156 1.00 89.94 130 PHE A C 1
ATOM 1073 O O . PHE A 1 130 ? 10.182 13.108 -6.042 1.00 89.94 130 PHE A O 1
ATOM 1080 N N . LEU A 1 131 ? 9.372 11.466 -7.339 1.00 88.62 131 LEU A N 1
ATOM 1081 C CA . LEU A 1 131 ? 9.221 10.464 -6.277 1.00 88.62 131 LEU A CA 1
ATOM 1082 C C . LEU A 1 131 ? 10.375 9.446 -6.238 1.00 88.62 131 LEU A C 1
ATOM 1084 O O . LEU A 1 131 ? 10.316 8.518 -5.433 1.00 88.62 131 LEU A O 1
ATOM 1088 N N . GLU A 1 132 ? 11.384 9.596 -7.103 1.00 89.25 132 GLU A N 1
ATOM 1089 C CA . GLU A 1 132 ? 12.527 8.679 -7.260 1.00 89.25 132 GLU A CA 1
ATOM 1090 C C . GLU A 1 132 ? 12.096 7.209 -7.491 1.00 89.25 132 GLU A C 1
ATOM 1092 O O . GLU A 1 132 ? 12.704 6.247 -7.012 1.00 89.25 132 GLU A O 1
ATOM 1097 N N . ILE A 1 133 ? 11.005 7.036 -8.245 1.00 90.31 133 ILE A N 1
ATOM 1098 C CA . ILE A 1 133 ? 10.384 5.752 -8.585 1.00 90.31 133 ILE A CA 1
ATOM 1099 C C . ILE A 1 133 ? 11.015 5.184 -9.859 1.00 90.31 133 ILE A C 1
ATOM 1101 O O . ILE A 1 133 ? 10.984 5.805 -10.920 1.00 90.31 133 ILE A O 1
ATOM 1105 N N . VAL A 1 134 ? 11.504 3.944 -9.786 1.00 89.44 134 VAL A N 1
ATOM 1106 C CA . VAL A 1 134 ? 12.009 3.219 -10.963 1.00 89.44 134 VAL A CA 1
ATOM 1107 C C . VAL A 1 134 ? 10.872 2.526 -11.715 1.00 89.44 134 VAL A C 1
ATOM 1109 O O . VAL A 1 134 ? 9.847 2.154 -11.135 1.00 89.44 134 VAL A O 1
ATOM 1112 N N . CYS A 1 135 ? 11.036 2.297 -13.021 1.00 88.12 135 CYS A N 1
ATOM 1113 C CA . CYS A 1 135 ? 10.014 1.582 -13.780 1.00 88.12 135 CYS A CA 1
ATOM 1114 C C . CYS A 1 135 ? 10.001 0.085 -13.436 1.00 88.12 135 CYS A C 1
ATOM 1116 O O . CYS A 1 135 ? 11.001 -0.615 -13.583 1.00 88.12 135 CYS A O 1
ATOM 1118 N N . VAL A 1 136 ? 8.841 -0.413 -12.999 1.00 89.69 136 VAL A N 1
ATOM 1119 C CA . VAL A 1 136 ? 8.627 -1.818 -12.616 1.00 89.69 136 VAL A CA 1
ATOM 1120 C C . VAL A 1 136 ? 7.571 -2.464 -13.528 1.00 89.69 136 VAL A C 1
ATOM 1122 O O . VAL A 1 136 ? 6.580 -1.793 -13.847 1.00 89.69 136 VAL A O 1
ATOM 1125 N N . PRO A 1 137 ? 7.719 -3.734 -13.958 1.00 90.62 137 PRO A N 1
ATOM 1126 C CA . PRO A 1 137 ? 6.793 -4.367 -14.900 1.00 90.62 137 PRO A CA 1
ATOM 1127 C C . PRO A 1 137 ? 5.355 -4.486 -14.375 1.00 90.62 137 PRO A C 1
ATOM 1129 O O . PRO A 1 137 ? 5.100 -4.631 -13.176 1.00 90.62 137 PRO A O 1
ATOM 1132 N N . PHE A 1 138 ? 4.396 -4.482 -15.307 1.00 90.25 138 PHE A N 1
ATOM 1133 C CA . PHE A 1 138 ? 2.958 -4.499 -15.012 1.00 90.25 138 PHE A CA 1
ATOM 1134 C C . PHE A 1 138 ? 2.526 -5.681 -14.128 1.00 90.25 138 PHE A C 1
ATOM 1136 O O . PHE A 1 138 ? 1.755 -5.497 -13.187 1.00 90.25 138 PHE A O 1
ATOM 1143 N N . GLU A 1 139 ? 3.078 -6.877 -14.354 1.00 91.94 139 GLU A N 1
ATOM 1144 C CA . GLU A 1 139 ? 2.796 -8.054 -13.521 1.00 91.94 139 GLU A CA 1
ATOM 1145 C C . GLU A 1 139 ? 3.119 -7.829 -12.038 1.00 91.94 139 GLU A C 1
ATOM 1147 O O . GLU A 1 139 ? 2.392 -8.293 -11.158 1.00 91.94 139 GLU A O 1
ATOM 1152 N N . TRP A 1 140 ? 4.203 -7.106 -11.742 1.00 93.38 140 TRP A N 1
ATOM 1153 C CA . TRP A 1 140 ? 4.571 -6.787 -10.367 1.00 93.38 140 TRP A CA 1
ATOM 1154 C C . TRP A 1 140 ? 3.634 -5.744 -9.761 1.00 93.38 140 TRP A C 1
ATOM 1156 O O . TRP A 1 140 ? 3.202 -5.916 -8.626 1.00 93.38 140 TRP A O 1
ATOM 1166 N N . ARG A 1 141 ? 3.226 -4.723 -10.527 1.00 94.12 141 ARG A N 1
ATOM 1167 C CA . ARG A 1 141 ? 2.223 -3.729 -10.090 1.00 94.12 141 ARG A CA 1
ATOM 1168 C C . ARG A 1 141 ? 0.898 -4.406 -9.694 1.00 94.12 141 ARG A C 1
ATOM 1170 O O . ARG A 1 141 ? 0.300 -4.054 -8.674 1.00 94.12 141 ARG A O 1
ATOM 1177 N N . VAL A 1 142 ? 0.482 -5.453 -10.415 1.00 95.12 142 VAL A N 1
ATOM 1178 C CA . VAL A 1 142 ? -0.679 -6.290 -10.047 1.00 95.12 142 VAL A CA 1
ATOM 1179 C C . VAL A 1 142 ? -0.422 -7.115 -8.773 1.00 95.12 142 VAL A C 1
ATOM 1181 O O . VAL A 1 142 ? -1.286 -7.157 -7.896 1.00 95.12 142 VAL A O 1
ATOM 1184 N N . LYS A 1 143 ? 0.764 -7.723 -8.608 1.00 95.50 143 LYS A N 1
ATOM 1185 C CA . LYS A 1 143 ? 1.138 -8.438 -7.366 1.00 95.50 143 LYS A CA 1
ATOM 1186 C C . LYS A 1 143 ? 1.157 -7.503 -6.147 1.00 95.50 143 LYS A C 1
ATOM 1188 O O . LYS A 1 143 ? 0.582 -7.854 -5.119 1.00 95.50 143 LYS A O 1
ATOM 1193 N N . LEU A 1 144 ? 1.721 -6.298 -6.268 1.00 96.19 144 LEU A N 1
ATOM 1194 C CA . LEU A 1 144 ? 1.674 -5.262 -5.227 1.00 96.19 144 LEU A CA 1
ATOM 1195 C C . LEU A 1 144 ? 0.228 -4.880 -4.883 1.00 96.19 144 LEU A C 1
ATOM 1197 O O . LEU A 1 144 ? -0.128 -4.830 -3.708 1.00 96.19 144 LEU A O 1
ATOM 1201 N N . SER A 1 145 ? -0.630 -4.694 -5.891 1.00 95.38 145 SER A N 1
ATOM 1202 C CA . SER A 1 145 ? -2.061 -4.412 -5.691 1.00 95.38 145 SER A CA 1
ATOM 1203 C C . SER A 1 145 ? -2.752 -5.497 -4.856 1.00 95.38 145 SER A C 1
ATOM 1205 O O . SER A 1 145 ? -3.512 -5.188 -3.937 1.00 95.38 145 SER A O 1
ATOM 1207 N N . LEU A 1 146 ? -2.455 -6.773 -5.128 1.00 96.38 146 LEU A N 1
ATOM 1208 C CA . LEU A 1 146 ? -2.965 -7.898 -4.342 1.00 96.38 146 LEU A CA 1
ATOM 1209 C C . LEU A 1 146 ? -2.453 -7.856 -2.893 1.00 96.38 146 LEU A C 1
ATOM 1211 O O . LEU A 1 146 ? -3.248 -8.012 -1.967 1.00 96.38 146 LEU A O 1
ATOM 1215 N N . VAL A 1 147 ? -1.158 -7.589 -2.683 1.00 96.62 147 VAL A N 1
ATOM 1216 C CA . VAL A 1 147 ? -0.560 -7.419 -1.344 1.00 96.62 147 VAL A CA 1
ATOM 1217 C C . VAL A 1 147 ? -1.256 -6.300 -0.563 1.00 96.62 147 VAL A C 1
ATOM 1219 O O . VAL A 1 147 ? -1.605 -6.495 0.600 1.00 96.62 147 VAL A O 1
ATOM 1222 N N . ILE A 1 148 ? -1.530 -5.162 -1.205 1.00 96.94 148 ILE A N 1
ATOM 1223 C CA . ILE A 1 148 ? -2.231 -4.016 -0.607 1.00 96.94 148 ILE A CA 1
ATOM 1224 C C . ILE A 1 148 ? -3.657 -4.396 -0.178 1.00 96.94 148 ILE A C 1
ATOM 1226 O O . ILE A 1 148 ? -4.061 -4.083 0.944 1.00 96.94 148 ILE A O 1
ATOM 1230 N N . VAL A 1 149 ? -4.407 -5.113 -1.025 1.00 97.25 149 VAL A N 1
ATOM 1231 C CA . VAL A 1 149 ? -5.769 -5.586 -0.708 1.00 97.25 149 VAL A CA 1
ATOM 1232 C C . VAL A 1 149 ? -5.764 -6.594 0.446 1.00 97.25 149 VAL A C 1
ATOM 1234 O O . VAL A 1 149 ? -6.587 -6.484 1.358 1.00 97.25 149 VAL A O 1
ATOM 1237 N N . VAL A 1 150 ? -4.825 -7.545 0.455 1.00 97.94 150 VAL A N 1
ATOM 1238 C CA . VAL A 1 150 ? -4.686 -8.525 1.546 1.00 97.94 150 VAL A CA 1
ATOM 1239 C C . VAL A 1 150 ? -4.302 -7.828 2.855 1.00 97.94 150 VAL A C 1
ATOM 1241 O O . VAL A 1 150 ? -4.930 -8.084 3.882 1.00 97.94 150 VAL A O 1
ATOM 1244 N N . ASN A 1 151 ? -3.350 -6.892 2.823 1.00 96.94 151 ASN A N 1
ATOM 1245 C CA . ASN A 1 151 ? -2.983 -6.070 3.976 1.00 96.94 151 ASN A CA 1
ATOM 1246 C C . ASN A 1 151 ? -4.186 -5.266 4.505 1.00 96.94 151 ASN A C 1
ATOM 1248 O O . ASN A 1 151 ? -4.448 -5.283 5.705 1.00 96.94 151 ASN A O 1
ATOM 1252 N N . ALA A 1 152 ? -4.979 -4.638 3.628 1.00 96.25 152 ALA A N 1
ATOM 1253 C CA . ALA A 1 152 ? -6.195 -3.922 4.020 1.00 96.25 152 ALA A CA 1
ATOM 1254 C C . ALA A 1 152 ? -7.208 -4.835 4.731 1.00 96.25 152 ALA A C 1
ATOM 1256 O O . ALA A 1 152 ? -7.752 -4.466 5.776 1.00 96.25 152 ALA A O 1
ATOM 1257 N N . ALA A 1 153 ? -7.436 -6.040 4.199 1.00 96.62 153 ALA A N 1
ATOM 1258 C CA . ALA A 1 153 ? -8.321 -7.027 4.808 1.00 96.62 153 ALA A CA 1
ATOM 1259 C C . ALA A 1 153 ? -7.811 -7.474 6.190 1.00 96.62 153 ALA A C 1
ATOM 1261 O O . ALA A 1 153 ? -8.573 -7.448 7.158 1.00 96.62 153 ALA A O 1
ATOM 1262 N N . VAL A 1 154 ? -6.521 -7.814 6.309 1.00 96.94 154 VAL A N 1
ATOM 1263 C CA . VAL A 1 154 ? -5.893 -8.218 7.579 1.00 96.94 154 VAL A CA 1
ATOM 1264 C C . VAL A 1 154 ? -5.965 -7.092 8.614 1.00 96.94 154 VAL A C 1
ATOM 1266 O O . VAL A 1 154 ? -6.440 -7.332 9.724 1.00 96.94 154 VAL A O 1
ATOM 1269 N N . SER A 1 155 ? -5.602 -5.857 8.257 1.00 95.44 155 SER A N 1
ATOM 1270 C CA . SER A 1 155 ? -5.706 -4.689 9.142 1.00 95.44 155 SER A CA 1
ATOM 1271 C C . SER A 1 155 ? -7.131 -4.456 9.652 1.00 95.44 155 SER A C 1
ATOM 1273 O O . SER A 1 155 ? -7.317 -4.207 10.845 1.00 95.44 155 SER A O 1
ATOM 1275 N N . VAL A 1 156 ? -8.150 -4.575 8.790 1.00 93.25 156 VAL A N 1
ATOM 1276 C CA . VAL A 1 156 ? -9.563 -4.424 9.186 1.00 93.25 156 VAL A CA 1
ATOM 1277 C C . VAL A 1 156 ? -10.023 -5.566 10.094 1.00 93.25 156 VAL A C 1
ATOM 1279 O O . VAL A 1 156 ? -10.730 -5.307 11.072 1.00 93.25 156 VAL A O 1
ATOM 1282 N N . VAL A 1 157 ? -9.635 -6.813 9.811 1.00 93.56 157 VAL A N 1
ATOM 1283 C CA . VAL A 1 157 ? -10.005 -7.979 10.631 1.00 93.56 157 VAL A CA 1
ATOM 1284 C C . VAL A 1 157 ? -9.349 -7.904 12.008 1.00 93.56 157 VAL A C 1
ATOM 1286 O O . VAL A 1 157 ? -10.046 -8.044 13.015 1.00 93.56 157 VAL A O 1
ATOM 1289 N N . VAL A 1 158 ? -8.043 -7.623 12.070 1.00 92.88 158 VAL A N 1
ATOM 1290 C CA . VAL A 1 158 ? -7.311 -7.521 13.339 1.00 92.88 158 VAL A CA 1
ATOM 1291 C C . VAL A 1 158 ? -7.827 -6.356 14.173 1.00 92.88 158 VAL A C 1
ATOM 1293 O O . VAL A 1 158 ? -8.119 -6.574 15.344 1.00 92.88 158 VAL A O 1
ATOM 1296 N N . GLU A 1 159 ? -8.051 -5.167 13.601 1.00 91.50 159 GLU A N 1
ATOM 1297 C CA . GLU A 1 159 ? -8.645 -4.059 14.366 1.00 91.50 159 GLU A CA 1
ATOM 1298 C C . GLU A 1 159 ? -10.021 -4.435 14.924 1.00 91.50 159 GLU A C 1
ATOM 1300 O O . GLU A 1 159 ? -10.310 -4.184 16.092 1.00 91.50 159 GLU A O 1
ATOM 1305 N N . THR A 1 160 ? -10.866 -5.084 14.117 1.00 88.06 160 THR A N 1
ATOM 1306 C CA . THR A 1 160 ? -12.194 -5.523 14.573 1.00 88.06 160 THR A CA 1
ATOM 1307 C C . THR A 1 160 ? -12.082 -6.488 15.759 1.00 88.06 160 THR A C 1
ATOM 1309 O O . THR A 1 160 ? -12.776 -6.314 16.761 1.00 88.06 160 THR A O 1
ATOM 1312 N N . PHE A 1 161 ? -11.160 -7.453 15.692 1.00 89.06 161 PHE A N 1
ATOM 1313 C CA . PHE A 1 161 ? -10.908 -8.406 16.772 1.00 89.06 161 PHE A CA 1
ATOM 1314 C C . PHE A 1 161 ? -10.312 -7.744 18.024 1.00 89.06 161 PHE A C 1
ATOM 1316 O O . PHE A 1 161 ? -10.751 -8.028 19.139 1.00 89.06 161 PHE A O 1
ATOM 1323 N N . VAL A 1 162 ? -9.348 -6.831 17.859 1.00 87.12 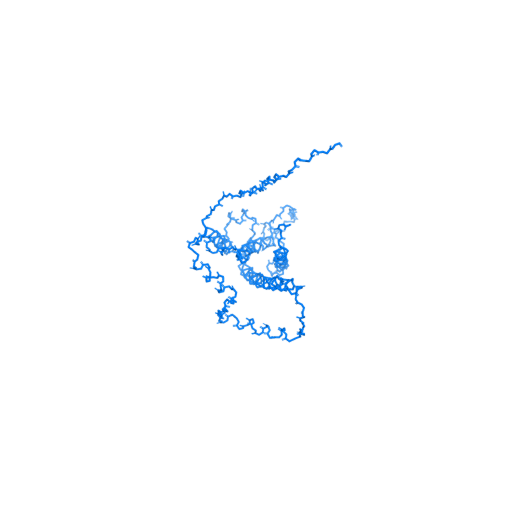162 VAL A N 1
ATOM 1324 C CA . VAL A 1 162 ? -8.750 -6.068 18.962 1.00 87.12 162 VAL A CA 1
ATOM 1325 C C . VAL A 1 162 ? -9.816 -5.237 19.668 1.00 87.12 162 VAL A C 1
ATOM 1327 O O . VAL A 1 162 ? -9.913 -5.311 20.892 1.00 87.12 162 VAL A O 1
ATOM 1330 N N . LEU A 1 163 ? -10.663 -4.516 18.926 1.00 83.31 163 LEU A N 1
ATOM 1331 C CA . LEU A 1 163 ? -11.778 -3.753 19.488 1.00 83.31 163 LEU A CA 1
ATOM 1332 C C . LEU A 1 163 ? -12.757 -4.647 20.261 1.00 83.31 163 LEU A C 1
ATOM 1334 O O . LEU A 1 163 ? -13.157 -4.270 21.361 1.00 83.31 163 LEU A O 1
ATOM 1338 N N . ASP A 1 164 ? -13.104 -5.833 19.757 1.00 83.88 164 ASP A N 1
ATOM 1339 C CA . ASP A 1 164 ? -13.987 -6.770 20.466 1.00 83.88 164 ASP A CA 1
ATOM 1340 C C . ASP A 1 164 ? -13.348 -7.334 21.749 1.00 83.88 164 ASP A C 1
ATOM 1342 O O . ASP A 1 164 ? -14.001 -7.372 22.797 1.00 83.88 164 ASP A O 1
ATOM 1346 N N . VAL A 1 165 ? -12.067 -7.722 21.718 1.00 83.31 165 VAL A N 1
ATOM 1347 C CA . VAL A 1 165 ? -11.319 -8.187 22.905 1.00 83.31 165 VAL A CA 1
ATOM 1348 C C . VAL A 1 165 ? -11.184 -7.070 23.944 1.00 83.31 165 VAL A C 1
ATOM 1350 O O . VAL A 1 165 ? -11.369 -7.303 25.142 1.00 83.31 165 VAL A O 1
ATOM 1353 N N . VAL A 1 166 ? -10.913 -5.843 23.498 1.00 81.44 166 VAL A N 1
ATOM 1354 C CA . VAL A 1 166 ? -10.842 -4.636 24.330 1.00 81.44 166 VAL A CA 1
ATOM 1355 C C . VAL A 1 166 ? -12.192 -4.317 24.961 1.00 81.44 166 VAL A C 1
ATOM 1357 O O . VAL A 1 166 ? -12.261 -4.134 26.175 1.00 81.44 166 VAL A O 1
ATOM 1360 N N . LEU A 1 167 ? -13.266 -4.261 24.168 1.00 78.94 167 LEU A N 1
ATOM 1361 C CA . LEU A 1 167 ? -14.616 -3.968 24.649 1.00 78.94 167 LEU A CA 1
ATOM 1362 C C . LEU A 1 167 ? -15.074 -5.033 25.643 1.00 78.94 167 LEU A C 1
ATOM 1364 O O . LEU A 1 167 ? -15.612 -4.688 26.693 1.00 78.94 167 LEU A O 1
ATOM 1368 N N . TRP A 1 168 ? -14.797 -6.309 25.362 1.00 78.38 168 TRP A N 1
ATOM 1369 C CA . TRP A 1 168 ? -15.027 -7.400 26.302 1.00 78.38 168 TRP A CA 1
ATOM 1370 C C . TRP A 1 168 ? -14.257 -7.169 27.606 1.00 78.38 168 TRP A C 1
ATOM 1372 O O . TRP A 1 168 ? -14.869 -7.117 28.672 1.00 78.38 168 TRP A O 1
ATOM 1382 N N . LYS A 1 169 ? -12.936 -6.951 27.548 1.00 80.00 169 LYS A N 1
ATOM 1383 C CA . LYS A 1 169 ? -12.122 -6.723 28.751 1.00 80.00 169 LYS A CA 1
ATOM 1384 C C . LYS A 1 169 ? -12.614 -5.514 29.553 1.00 80.00 169 LYS A C 1
ATOM 1386 O O . LYS A 1 169 ? -12.748 -5.627 30.763 1.00 80.00 169 LYS A O 1
ATOM 1391 N N . LEU A 1 170 ? -12.942 -4.392 28.910 1.00 77.00 170 LEU A N 1
ATOM 1392 C CA . LEU A 1 170 ? -13.438 -3.186 29.585 1.00 77.00 170 LEU A CA 1
ATOM 1393 C C . LEU A 1 170 ? -14.816 -3.391 30.232 1.00 77.00 170 LEU A C 1
ATOM 1395 O O . LEU A 1 170 ? -15.017 -2.976 31.374 1.00 77.00 170 LEU A O 1
ATOM 1399 N N . VAL A 1 171 ? -15.754 -4.048 29.540 1.00 78.69 171 VAL A N 1
ATOM 1400 C CA . VAL A 1 171 ? -17.085 -4.362 30.088 1.00 78.69 171 VAL A CA 1
ATOM 1401 C C . VAL A 1 171 ? -16.959 -5.305 31.285 1.00 78.69 171 VAL A C 1
ATOM 1403 O O . VAL A 1 171 ? -17.438 -4.976 32.367 1.00 78.69 171 VAL A O 1
ATOM 1406 N N . PHE A 1 172 ? -16.246 -6.425 31.136 1.00 74.12 172 PHE A N 1
ATOM 1407 C CA . PHE A 1 172 ? -16.126 -7.426 32.198 1.00 74.12 172 PHE A CA 1
ATOM 1408 C C . PHE A 1 172 ? -15.214 -6.992 33.353 1.00 74.12 172 PHE A C 1
ATOM 1410 O O . PHE A 1 172 ? -15.478 -7.366 34.493 1.00 74.12 172 PHE A O 1
ATOM 1417 N N . SER A 1 173 ? -14.193 -6.157 33.125 1.00 68.69 173 SER A N 1
ATOM 1418 C CA . SER A 1 173 ? -13.452 -5.516 34.222 1.00 68.69 173 SER A CA 1
ATOM 1419 C C . SER A 1 173 ? -14.348 -4.586 35.039 1.00 68.69 173 SER A C 1
ATOM 1421 O O . SER A 1 173 ? -14.220 -4.557 36.261 1.00 68.69 173 SER A O 1
ATOM 1423 N N . ARG A 1 174 ? -15.284 -3.866 34.404 1.00 63.81 174 ARG A N 1
ATOM 1424 C CA . ARG A 1 174 ? -16.217 -2.990 35.124 1.00 63.81 174 ARG A CA 1
ATOM 1425 C C . ARG A 1 174 ? -17.293 -3.776 35.878 1.00 63.81 174 ARG A C 1
ATOM 1427 O O . ARG A 1 174 ? -17.585 -3.430 37.018 1.00 63.81 174 ARG A O 1
ATOM 1434 N N . ASP A 1 175 ? -17.795 -4.869 35.307 1.00 60.56 175 ASP A N 1
ATOM 1435 C CA . ASP A 1 175 ? -18.702 -5.783 36.014 1.00 60.56 175 ASP A CA 1
ATOM 1436 C C . ASP A 1 175 ? -17.984 -6.496 37.182 1.00 60.56 175 ASP A C 1
ATOM 1438 O O . ASP A 1 175 ? -18.565 -6.647 38.253 1.00 60.56 175 ASP A O 1
ATOM 1442 N N . LYS A 1 176 ? -16.690 -6.838 37.053 1.00 55.81 176 LYS A N 1
ATOM 1443 C CA . LYS A 1 176 ? -15.880 -7.376 38.166 1.00 55.81 176 LYS A CA 1
ATOM 1444 C C . LYS A 1 176 ? -15.660 -6.349 39.285 1.00 55.81 176 LYS A C 1
ATOM 1446 O O . LYS A 1 176 ? -15.684 -6.727 40.452 1.00 55.81 176 LYS A O 1
ATOM 1451 N N . GLN A 1 177 ? -15.494 -5.066 38.950 1.00 54.19 177 GLN A N 1
ATOM 1452 C CA . GLN A 1 177 ? -15.440 -3.978 39.935 1.00 54.19 177 GLN A CA 1
ATOM 1453 C C . GLN A 1 177 ? -16.795 -3.800 40.647 1.00 54.19 177 GLN A C 1
ATOM 1455 O O . GLN A 1 177 ? -16.826 -3.594 41.855 1.00 54.19 177 GLN A O 1
ATOM 1460 N N . SER A 1 178 ? -17.911 -3.927 39.917 1.00 50.69 178 SER A N 1
ATOM 1461 C CA . SER A 1 178 ? -19.272 -3.846 40.471 1.00 50.69 178 SER A CA 1
ATOM 1462 C C . SER A 1 178 ? -19.610 -5.033 41.381 1.00 50.69 178 SER A C 1
ATOM 1464 O O . SER A 1 178 ? -20.190 -4.843 42.447 1.00 50.69 178 SER A O 1
ATOM 1466 N N . ASN A 1 179 ? -19.227 -6.254 40.995 1.00 46.34 179 ASN A N 1
ATOM 1467 C CA . ASN A 1 179 ? -19.468 -7.461 41.790 1.00 46.34 179 ASN A CA 1
ATOM 1468 C C . ASN A 1 179 ? -18.521 -7.591 42.993 1.00 46.34 179 ASN A C 1
ATOM 1470 O O . ASN A 1 179 ? -18.796 -8.381 43.885 1.00 46.34 179 ASN A O 1
ATOM 1474 N N . PHE A 1 180 ? -17.458 -6.787 43.099 1.00 48.94 180 PHE A N 1
ATOM 1475 C CA . PHE A 1 180 ? -16.686 -6.713 44.347 1.00 48.94 180 PHE A CA 1
ATOM 1476 C C . PHE A 1 180 ? -17.467 -6.047 45.499 1.00 48.94 180 PHE A C 1
ATOM 1478 O O . PHE A 1 180 ? -17.022 -6.093 46.642 1.00 48.94 180 PHE A O 1
ATOM 1485 N N . GLY A 1 181 ? -18.644 -5.469 45.217 1.00 43.75 181 GLY A N 1
ATOM 1486 C CA . GLY A 1 181 ? -19.626 -5.085 46.233 1.00 43.75 181 GLY A CA 1
ATOM 1487 C C . GLY A 1 181 ? -20.617 -6.193 46.628 1.00 43.75 181 GLY A C 1
ATOM 1488 O O . GLY A 1 181 ? -21.283 -6.035 47.645 1.00 43.75 181 GLY A O 1
ATOM 1489 N N . ILE A 1 182 ? -20.753 -7.284 45.850 1.00 45.50 182 ILE A N 1
ATOM 1490 C CA . ILE A 1 182 ? -21.729 -8.370 46.087 1.00 45.50 182 ILE A CA 1
ATOM 1491 C C . ILE A 1 182 ? -21.182 -9.733 45.593 1.00 45.50 182 ILE A C 1
ATOM 1493 O O . ILE A 1 182 ? -21.173 -10.029 44.399 1.00 45.50 182 ILE A O 1
ATOM 1497 N N . THR A 1 183 ? -20.791 -10.585 46.542 1.00 37.53 183 THR A N 1
ATOM 1498 C CA . THR A 1 183 ? -20.398 -12.009 46.383 1.00 37.53 183 THR A CA 1
ATOM 1499 C C . THR A 1 183 ? -21.639 -12.927 46.473 1.00 37.53 183 THR A C 1
ATOM 1501 O O . THR A 1 183 ? -22.573 -12.516 47.165 1.00 37.53 183 THR A O 1
ATOM 1504 N N . PRO A 1 184 ? -21.701 -14.173 45.919 1.00 52.84 184 PRO A N 1
ATOM 1505 C CA . PRO A 1 184 ? -20.797 -14.933 45.023 1.00 52.84 184 PRO A CA 1
ATOM 1506 C C . PRO A 1 184 ? -21.373 -15.002 43.566 1.00 52.84 184 PRO A C 1
ATOM 1508 O O . PRO A 1 184 ? -22.136 -14.117 43.203 1.00 52.84 184 PRO A O 1
ATOM 1511 N N . ALA A 1 185 ? -21.086 -15.918 42.618 1.00 32.03 185 ALA A N 1
ATOM 1512 C CA . ALA A 1 185 ? -20.352 -17.200 42.561 1.00 32.03 185 ALA A CA 1
ATOM 1513 C C . ALA A 1 185 ? -19.750 -17.474 41.146 1.00 32.03 185 ALA A C 1
ATOM 1515 O O . ALA A 1 185 ? -19.642 -16.561 40.330 1.00 32.03 185 ALA A O 1
ATOM 1516 N N . ALA A 1 186 ? -19.370 -18.729 40.845 1.00 39.06 186 ALA A N 1
ATOM 1517 C CA . ALA A 1 186 ? -18.886 -19.206 39.532 1.00 39.06 186 ALA A CA 1
ATOM 1518 C C . ALA A 1 186 ? -19.801 -20.310 38.941 1.00 39.06 186 ALA A C 1
ATOM 1520 O O . ALA A 1 186 ? -20.541 -20.933 39.705 1.00 39.06 186 ALA A O 1
ATOM 1521 N N . PRO A 1 187 ? -19.756 -20.579 37.613 1.00 43.41 187 PRO A N 1
ATOM 1522 C CA . PRO A 1 187 ? -18.950 -21.736 37.178 1.00 43.41 187 PRO A CA 1
ATOM 1523 C C . PRO A 1 187 ? -18.247 -21.655 35.791 1.00 43.41 187 PRO A C 1
ATOM 1525 O O . PRO A 1 187 ? -18.687 -20.977 34.867 1.00 43.41 187 PRO A O 1
ATOM 1528 N N . THR A 1 188 ? -17.162 -22.438 35.684 1.00 34.41 188 THR A N 1
ATOM 1529 C CA . THR A 1 188 ? -16.547 -23.128 34.511 1.00 34.41 188 THR A CA 1
ATOM 1530 C C . THR A 1 188 ? -16.474 -22.470 33.118 1.00 34.41 188 THR A C 1
ATOM 1532 O O . THR A 1 188 ? -17.476 -22.272 32.435 1.00 34.41 188 THR A O 1
ATOM 1535 N N . SER A 1 189 ? -15.241 -22.331 32.606 1.00 38.38 189 SER A N 1
ATOM 1536 C CA . SER A 1 189 ? -14.905 -21.807 31.271 1.00 38.38 189 SER A CA 1
ATOM 1537 C C . SER A 1 189 ? -14.187 -22.847 30.386 1.00 38.38 189 SER A C 1
ATOM 1539 O O . SER A 1 189 ? -12.978 -22.748 30.186 1.00 38.38 189 SER A O 1
ATOM 1541 N N . GLN A 1 190 ? -14.927 -23.797 29.798 1.00 34.75 190 GLN A N 1
ATOM 1542 C CA . GLN A 1 190 ? -14.370 -24.727 28.790 1.00 34.75 190 GLN A CA 1
ATOM 1543 C C . GLN A 1 190 ? -15.169 -24.802 27.467 1.00 34.75 190 GLN A C 1
ATOM 1545 O O . GLN A 1 190 ? -14.567 -24.946 26.412 1.00 34.75 190 GLN A O 1
ATOM 1550 N N . GLY A 1 191 ? -16.500 -24.635 27.472 1.00 32.38 191 GLY A N 1
ATOM 1551 C CA . GLY A 1 191 ? -17.345 -24.815 26.269 1.00 32.38 191 GLY A CA 1
ATOM 1552 C C . GLY A 1 191 ? -17.522 -23.595 25.344 1.00 32.38 191 GLY A C 1
ATOM 1553 O O . GLY A 1 191 ? -18.381 -23.611 24.467 1.00 32.38 191 GLY A O 1
ATOM 1554 N N . VAL A 1 192 ? -16.789 -22.497 25.560 1.00 38.12 192 VAL A N 1
ATOM 1555 C CA . VAL A 1 192 ? -17.092 -21.181 24.940 1.00 38.12 192 VAL A CA 1
ATOM 1556 C C . VAL A 1 192 ? -16.316 -20.916 23.637 1.00 38.12 192 VAL A C 1
ATOM 1558 O O . VAL A 1 192 ? -16.656 -19.983 22.906 1.00 38.12 192 VAL A O 1
ATOM 1561 N N . ILE A 1 193 ? -15.290 -21.717 23.328 1.00 47.06 193 ILE A N 1
ATOM 1562 C CA . ILE A 1 193 ? -14.383 -21.467 22.195 1.00 47.06 193 ILE A CA 1
ATOM 1563 C C . ILE A 1 193 ? -14.979 -21.989 20.874 1.00 47.06 193 ILE A C 1
ATOM 1565 O O . ILE A 1 193 ? -15.181 -21.188 19.959 1.00 47.06 193 ILE A O 1
ATOM 1569 N N . ASP A 1 194 ? -15.377 -23.265 20.791 1.00 38.47 194 ASP A N 1
ATOM 1570 C CA . ASP A 1 194 ? -15.934 -23.853 19.555 1.00 38.47 194 ASP A CA 1
ATOM 1571 C C . ASP A 1 194 ? -17.220 -23.161 19.076 1.00 38.47 194 ASP A C 1
ATOM 1573 O O . ASP A 1 194 ? -17.369 -22.819 17.899 1.00 38.47 194 ASP A O 1
ATOM 1577 N N . LEU A 1 195 ? -18.134 -22.840 19.999 1.00 39.94 195 LEU A N 1
ATOM 1578 C CA . LEU A 1 195 ? -19.400 -22.180 19.656 1.00 39.94 195 LEU A CA 1
ATOM 1579 C C . LE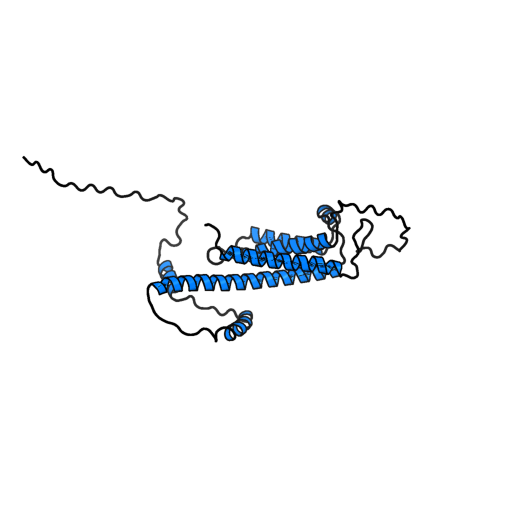U A 1 195 ? -19.215 -20.726 19.164 1.00 39.94 195 LEU A C 1
ATOM 1581 O O . LEU A 1 195 ? -20.156 -20.119 18.641 1.00 39.94 195 LEU A O 1
ATOM 1585 N N . ARG A 1 196 ? -18.022 -20.136 19.341 1.00 43.84 196 ARG A N 1
ATOM 1586 C CA . ARG A 1 196 ? -17.708 -18.761 18.921 1.00 43.84 196 ARG A CA 1
ATOM 1587 C C . ARG A 1 196 ? -17.205 -18.697 17.478 1.00 43.84 196 ARG A C 1
ATOM 1589 O O . ARG A 1 196 ? -17.617 -17.786 16.761 1.00 43.84 196 ARG A O 1
ATOM 1596 N N . ALA A 1 197 ? -16.403 -19.666 17.031 1.00 43.97 197 ALA A N 1
ATOM 1597 C CA . ALA A 1 197 ? -15.934 -19.736 15.643 1.00 43.97 197 ALA A CA 1
ATOM 1598 C C . ALA A 1 197 ? -17.112 -19.861 14.657 1.00 43.97 197 ALA A C 1
ATOM 1600 O O . ALA A 1 197 ? -17.240 -19.073 13.718 1.00 43.97 197 ALA A O 1
ATOM 1601 N N . HIS A 1 198 ? -18.054 -20.763 14.949 1.00 40.31 198 HIS A N 1
ATOM 1602 C CA . HIS A 1 198 ? -19.206 -21.034 14.083 1.00 40.31 198 HIS A CA 1
ATOM 1603 C C . HIS A 1 198 ? -20.196 -19.853 13.967 1.00 40.31 198 HIS A C 1
ATOM 1605 O O . HIS A 1 198 ? -20.916 -19.726 12.974 1.00 40.31 198 HIS A O 1
ATOM 1611 N N . LYS A 1 199 ? -20.225 -18.948 14.958 1.00 43.19 199 LYS A N 1
ATOM 1612 C CA . LYS A 1 199 ? -21.034 -17.713 14.917 1.00 43.19 199 LYS A CA 1
ATOM 1613 C C . LYS A 1 199 ? -20.379 -16.574 14.134 1.00 43.19 199 LYS A C 1
ATOM 1615 O O . LYS A 1 199 ? -21.102 -15.692 13.681 1.00 43.19 199 LYS A O 1
ATOM 1620 N N . CYS A 1 200 ? -19.060 -16.599 13.941 1.00 44.44 200 CYS A N 1
ATOM 1621 C CA . CYS A 1 200 ? -18.358 -15.608 13.124 1.00 44.44 200 CYS A CA 1
ATOM 1622 C C . CYS A 1 200 ? -18.740 -15.751 11.639 1.00 44.44 200 CYS A C 1
ATOM 1624 O O . CYS A 1 200 ? -19.153 -14.781 11.008 1.00 44.44 200 CYS A O 1
ATOM 1626 N N . LEU A 1 201 ? -18.735 -16.987 11.125 1.00 46.06 201 LEU A N 1
ATOM 1627 C CA . LEU A 1 201 ? -19.141 -17.306 9.749 1.00 46.06 201 LEU A CA 1
ATOM 1628 C C . LEU A 1 201 ? -20.609 -16.943 9.465 1.00 46.06 201 LEU A C 1
ATOM 1630 O O . LEU A 1 201 ? -20.921 -16.393 8.413 1.00 46.06 201 LEU A O 1
ATOM 1634 N N . SER A 1 202 ? -21.510 -17.173 10.426 1.00 35.06 202 SER A N 1
ATOM 1635 C CA . SER A 1 202 ? -22.931 -16.816 10.291 1.00 35.06 202 SER A CA 1
ATOM 1636 C C . SER A 1 202 ? -23.191 -15.301 10.253 1.00 35.06 202 SER A C 1
ATOM 1638 O O . SER A 1 202 ? -24.223 -14.885 9.724 1.00 35.06 202 SER A O 1
ATOM 1640 N N . TRP A 1 203 ? -22.296 -14.472 10.804 1.00 45.69 203 TRP A N 1
ATOM 1641 C CA . TRP A 1 203 ? -22.503 -13.023 10.905 1.00 45.69 203 TRP A CA 1
ATOM 1642 C C . TRP A 1 203 ? -22.296 -12.278 9.577 1.00 45.69 203 TRP A C 1
ATOM 1644 O O . TRP A 1 203 ? -22.928 -11.241 9.375 1.00 45.69 203 TRP A O 1
ATOM 1654 N N . LEU A 1 204 ? -21.493 -12.814 8.646 1.00 49.03 204 LEU A N 1
ATOM 1655 C CA . LEU A 1 204 ? -21.297 -12.191 7.327 1.00 49.03 204 LEU A CA 1
ATOM 1656 C C . LEU A 1 204 ? -22.573 -12.167 6.465 1.00 49.03 204 LEU A C 1
ATOM 1658 O O . LEU A 1 204 ? -22.699 -11.294 5.610 1.00 49.03 204 LEU A O 1
ATOM 1662 N N . CYS A 1 205 ? -23.517 -13.089 6.679 1.00 42.34 205 CYS A N 1
ATOM 1663 C CA . CYS A 1 205 ? -24.656 -13.273 5.772 1.00 42.34 205 CYS A CA 1
ATOM 1664 C C . CYS A 1 205 ? -25.946 -12.542 6.183 1.00 42.34 205 CYS A C 1
ATOM 1666 O O . CYS A 1 205 ? -26.832 -12.391 5.348 1.00 42.34 205 CYS A O 1
ATOM 1668 N N . CYS A 1 206 ? -26.093 -12.098 7.439 1.00 39.28 206 CYS A N 1
ATOM 1669 C CA . CYS A 1 206 ? -27.291 -11.379 7.900 1.00 39.28 206 CYS A CA 1
ATOM 1670 C C . CYS A 1 206 ? -27.005 -10.443 9.094 1.00 39.28 206 CYS A C 1
ATOM 1672 O O . CYS A 1 206 ? -26.573 -10.915 10.151 1.00 39.28 206 CYS A O 1
ATOM 1674 N N . PRO A 1 207 ? -27.326 -9.134 9.012 1.00 40.62 207 PRO A N 1
ATOM 1675 C CA . PRO A 1 207 ? -27.149 -8.199 10.120 1.00 40.62 207 PRO A CA 1
ATOM 1676 C C . PRO A 1 207 ? -28.259 -8.365 11.173 1.00 40.62 207 PRO A C 1
ATOM 1678 O O . PRO A 1 207 ? -29.218 -7.592 11.228 1.00 40.62 207 PRO A O 1
ATOM 1681 N N . TYR A 1 208 ? -28.124 -9.365 12.050 1.00 42.69 208 TYR A N 1
ATOM 1682 C CA . TYR A 1 208 ? -29.041 -9.549 13.177 1.00 42.69 208 TYR A CA 1
ATOM 1683 C C . TYR A 1 208 ? -28.952 -8.359 14.147 1.00 42.69 208 TYR A C 1
ATOM 1685 O O . TYR A 1 208 ? -27.989 -8.221 14.912 1.00 42.69 208 TYR A O 1
ATOM 1693 N N . LYS A 1 209 ? -29.976 -7.498 14.133 1.00 43.28 209 LYS A N 1
ATOM 1694 C CA . LYS A 1 209 ? -30.136 -6.390 15.084 1.00 43.28 209 LYS A CA 1
ATOM 1695 C C . LYS A 1 209 ? -30.317 -6.954 16.497 1.00 43.28 209 LYS A C 1
ATOM 1697 O O . LYS A 1 209 ? -31.429 -7.272 16.909 1.00 43.28 209 LYS A O 1
ATOM 1702 N N . LYS A 1 210 ? -29.233 -7.053 17.273 1.00 49.12 210 LYS A N 1
ATOM 1703 C CA . LYS A 1 210 ? -29.342 -7.269 18.723 1.00 49.12 210 LYS A CA 1
ATOM 1704 C C . LYS A 1 210 ? -30.075 -6.075 19.333 1.00 49.12 210 LYS A C 1
ATOM 1706 O O . LYS A 1 210 ? -29.604 -4.946 19.207 1.00 49.12 210 LYS A O 1
ATOM 1711 N N . ALA A 1 211 ? -31.199 -6.335 19.996 1.00 44.56 211 ALA A N 1
ATOM 1712 C CA . ALA A 1 211 ? -31.913 -5.317 20.755 1.00 44.56 211 ALA A CA 1
ATOM 1713 C C . ALA A 1 211 ? -30.976 -4.680 21.807 1.00 44.56 211 ALA A C 1
ATOM 1715 O O . ALA A 1 211 ? -30.159 -5.394 22.406 1.00 44.56 211 ALA A O 1
ATOM 1716 N N . PRO A 1 212 ? -31.053 -3.356 22.036 1.00 45.06 212 PRO A N 1
ATOM 1717 C CA . PRO A 1 212 ? -30.271 -2.707 23.081 1.00 45.06 212 PRO A CA 1
ATOM 1718 C C . PRO A 1 212 ? -30.631 -3.300 24.450 1.00 45.06 212 PRO A C 1
ATOM 1720 O O . PRO A 1 212 ? -31.797 -3.567 24.734 1.00 45.06 212 PRO A O 1
ATOM 1723 N N . LYS A 1 213 ? -29.631 -3.515 25.319 1.00 56.59 213 LYS A N 1
ATOM 1724 C CA . LYS A 1 213 ? -29.873 -4.011 26.688 1.00 56.59 213 LYS A CA 1
ATOM 1725 C C . LYS A 1 213 ? -30.854 -3.068 27.400 1.00 56.59 213 LYS A C 1
ATOM 1727 O O . LYS A 1 213 ? -30.647 -1.859 27.346 1.00 56.59 213 LYS A O 1
ATOM 1732 N N . ALA A 1 214 ? -31.837 -3.610 28.125 1.00 53.66 214 ALA A N 1
ATOM 1733 C CA . ALA A 1 214 ? -32.964 -2.862 28.707 1.00 53.66 214 ALA A CA 1
ATOM 1734 C C . ALA A 1 214 ? -32.588 -1.582 29.492 1.00 53.66 214 ALA A C 1
ATOM 1736 O O . ALA A 1 214 ? -33.315 -0.595 29.432 1.00 53.66 214 ALA A O 1
ATOM 1737 N N . ARG A 1 215 ? -31.416 -1.543 30.149 1.00 52.34 215 ARG A N 1
ATOM 1738 C CA . ARG A 1 215 ? -30.888 -0.327 30.808 1.00 52.34 215 ARG A CA 1
ATOM 1739 C C . ARG A 1 215 ? -30.748 0.881 29.866 1.00 52.34 215 ARG A C 1
ATOM 1741 O O . ARG A 1 215 ? -30.939 2.004 30.307 1.00 52.34 215 ARG A O 1
ATOM 1748 N N . TYR A 1 216 ? -30.443 0.666 28.585 1.00 53.12 216 TYR A N 1
ATOM 1749 C CA . TYR A 1 216 ? -30.383 1.737 27.584 1.00 53.12 216 TYR A CA 1
ATOM 1750 C C . TYR A 1 216 ? -31.760 2.116 27.030 1.00 53.12 216 TYR A C 1
ATOM 1752 O O . TYR A 1 216 ? -31.904 3.233 26.553 1.00 53.12 216 TYR A O 1
ATOM 1760 N N . MET A 1 217 ? -32.764 1.230 27.097 1.00 60.47 217 MET A N 1
ATOM 1761 C CA . MET A 1 217 ? -34.141 1.599 26.743 1.00 60.47 217 MET A CA 1
ATOM 1762 C C . MET A 1 217 ? -34.725 2.553 27.783 1.00 60.47 217 MET A C 1
ATOM 1764 O O . MET A 1 217 ? -35.250 3.583 27.390 1.00 60.47 217 MET A O 1
ATOM 1768 N N . HIS A 1 218 ? -34.541 2.281 29.081 1.00 60.78 218 HIS A N 1
ATOM 1769 C CA . HIS A 1 218 ? -34.936 3.221 30.139 1.00 60.78 218 HIS A CA 1
ATOM 1770 C C . HIS A 1 218 ? -34.275 4.591 29.971 1.00 60.78 218 HIS A C 1
ATOM 1772 O O . HIS A 1 218 ? -34.974 5.594 29.918 1.00 60.78 218 HIS A O 1
ATOM 1778 N N . LEU A 1 219 ? -32.951 4.630 29.789 1.00 70.06 219 LEU A N 1
ATOM 1779 C CA . LEU A 1 219 ? -32.226 5.896 29.667 1.00 70.06 219 LEU A CA 1
ATOM 1780 C C . LEU A 1 219 ? -32.581 6.665 28.378 1.00 70.06 219 LEU A C 1
ATOM 1782 O O . LEU A 1 219 ? -32.663 7.885 28.389 1.00 70.06 219 LEU A O 1
ATOM 1786 N N . ALA A 1 220 ? -32.834 5.966 27.264 1.00 67.19 220 ALA A N 1
ATOM 1787 C CA . ALA A 1 220 ? -33.330 6.594 26.036 1.00 67.19 220 ALA A CA 1
ATOM 1788 C C . ALA A 1 220 ? -34.787 7.070 26.161 1.00 67.19 220 ALA A C 1
ATOM 1790 O O . ALA A 1 220 ? -35.163 8.042 25.514 1.00 67.19 220 ALA A O 1
ATOM 1791 N N . GLN A 1 221 ? -35.598 6.398 26.983 1.00 66.62 221 GLN A N 1
ATOM 1792 C CA . GLN A 1 221 ? -36.972 6.794 27.258 1.00 66.62 221 GLN A CA 1
ATOM 1793 C C . GLN A 1 221 ? -37.009 8.026 28.169 1.00 66.62 221 GLN A C 1
ATOM 1795 O O . GLN A 1 221 ? -37.700 8.975 27.827 1.00 66.62 221 GLN A O 1
ATOM 1800 N N . GLU A 1 222 ? -36.199 8.082 29.231 1.00 64.81 222 GLU A N 1
ATOM 1801 C CA . GLU A 1 222 ? -35.993 9.285 30.057 1.00 64.81 222 GLU A CA 1
ATOM 1802 C C . GLU A 1 222 ? -35.537 10.483 29.203 1.00 64.81 222 GLU A C 1
ATOM 1804 O O . GLU A 1 222 ? -36.192 11.522 29.212 1.00 64.81 222 GLU A O 1
ATOM 1809 N N . LEU A 1 223 ? -34.509 10.304 28.363 1.00 65.00 223 LEU A N 1
ATOM 1810 C CA . LEU A 1 223 ? -34.026 11.330 27.423 1.00 65.00 223 LEU A CA 1
ATOM 1811 C C . LEU A 1 223 ? -35.049 11.739 26.347 1.00 65.00 223 LEU A C 1
ATOM 1813 O O . LEU A 1 223 ? -34.861 12.759 25.692 1.00 65.00 223 LEU A O 1
ATOM 1817 N N . SER A 1 224 ? -36.112 10.956 26.129 1.00 61.72 224 SER A N 1
ATOM 1818 C CA . SER A 1 224 ? -37.190 11.312 25.194 1.00 61.72 224 SER A CA 1
ATOM 1819 C C . SER A 1 224 ? -38.285 12.182 25.820 1.00 61.72 224 SER A C 1
ATOM 1821 O O . SER A 1 224 ? -39.075 12.765 25.082 1.00 61.72 224 SER A O 1
ATOM 1823 N N . VAL A 1 225 ? -38.330 12.275 27.157 1.00 70.12 225 VAL A N 1
ATOM 1824 C CA . VAL A 1 225 ? -39.269 13.136 27.903 1.00 70.12 225 VAL A CA 1
ATOM 1825 C C . VAL A 1 225 ? -38.606 14.416 28.425 1.00 70.12 225 VAL A C 1
ATOM 1827 O O . VAL A 1 225 ? -39.289 15.257 29.001 1.00 70.12 225 VAL A O 1
ATOM 1830 N N . ASP A 1 226 ? -37.293 14.565 28.243 1.00 67.25 226 ASP A N 1
ATOM 1831 C CA . ASP A 1 226 ? -36.522 15.728 28.685 1.00 67.25 226 ASP A CA 1
ATOM 1832 C C . ASP A 1 226 ? -36.699 16.906 27.697 1.00 67.25 226 ASP A C 1
ATOM 1834 O O . ASP A 1 226 ? -36.234 16.819 26.555 1.00 67.25 226 ASP A O 1
ATOM 1838 N N . PRO A 1 227 ? -37.383 18.003 28.086 1.00 67.88 227 PRO A N 1
ATOM 1839 C CA . PRO A 1 227 ? -37.658 19.126 27.190 1.00 67.88 227 PRO A CA 1
ATOM 1840 C C . PRO A 1 227 ? -36.414 19.970 26.870 1.00 67.88 227 PRO A C 1
ATOM 1842 O O . PRO A 1 227 ? -36.434 20.712 25.888 1.00 67.88 227 PRO A O 1
ATOM 1845 N N . ASP A 1 228 ? -35.340 19.851 27.659 1.00 66.38 228 ASP A N 1
ATOM 1846 C CA . ASP A 1 228 ? -34.077 20.572 27.454 1.00 66.38 228 ASP A CA 1
ATOM 1847 C C . ASP A 1 228 ? -33.051 19.752 26.640 1.00 66.38 228 ASP A C 1
ATOM 1849 O O . ASP A 1 228 ? -31.893 20.154 26.466 1.00 66.38 228 ASP A O 1
ATOM 1853 N N . TRP A 1 229 ? -33.473 18.610 26.084 1.00 65.94 229 TRP A N 1
ATOM 1854 C CA . TRP A 1 229 ? -32.653 17.775 25.212 1.00 65.94 229 TRP A CA 1
ATOM 1855 C C . TRP A 1 229 ? -32.774 18.170 23.722 1.00 65.94 229 TRP A C 1
ATOM 1857 O O . TRP A 1 229 ? -33.883 18.271 23.194 1.00 65.94 229 TRP A O 1
ATOM 1867 N N . PRO A 1 230 ? -31.661 18.306 22.968 1.00 61.34 230 PRO A N 1
ATOM 1868 C CA . PRO A 1 230 ? -30.271 18.177 23.397 1.00 61.34 230 PRO A CA 1
ATOM 1869 C C . PRO A 1 230 ? -29.723 19.471 24.031 1.00 61.34 230 PRO A C 1
ATOM 1871 O O . PRO A 1 230 ? -30.038 20.568 23.558 1.00 61.34 230 PRO A O 1
ATOM 1874 N N . PRO A 1 231 ? -28.811 19.366 25.017 1.00 56.75 231 PRO A N 1
ATOM 1875 C CA . PRO A 1 231 ? -28.212 20.531 25.654 1.00 56.75 231 PRO A CA 1
ATOM 1876 C C . PRO A 1 231 ? -27.443 21.382 24.637 1.00 56.75 231 PRO A C 1
ATOM 1878 O O . PRO A 1 231 ? -26.601 20.887 23.880 1.00 56.75 231 PRO A O 1
ATOM 1881 N N . LYS A 1 232 ? -27.715 22.691 24.640 1.00 52.41 232 LYS A N 1
ATOM 1882 C CA . LYS A 1 232 ? -26.964 23.669 23.841 1.00 52.41 232 LYS A CA 1
ATOM 1883 C C . LYS A 1 232 ? -25.498 23.712 24.315 1.00 52.41 232 LYS A C 1
ATOM 1885 O O . LYS A 1 232 ? -25.240 23.503 25.500 1.00 52.41 232 LYS A O 1
ATOM 1890 N N . PRO A 1 233 ? -24.524 23.970 23.422 1.00 44.47 233 PRO A N 1
ATOM 1891 C CA . PRO A 1 233 ? -23.108 23.972 23.782 1.00 44.47 233 PRO A CA 1
ATOM 1892 C C . PRO A 1 233 ? -22.751 25.187 24.654 1.00 44.47 233 PRO A C 1
ATOM 1894 O O . PRO A 1 233 ? -22.379 26.242 24.146 1.00 44.47 233 PRO A O 1
ATOM 1897 N N . THR A 1 234 ? -22.849 25.033 25.974 1.00 44.00 234 THR A N 1
ATOM 1898 C CA . THR A 1 234 ? -22.480 26.071 26.946 1.00 44.00 234 THR A CA 1
ATOM 1899 C C . THR A 1 234 ? -20.988 25.994 27.268 1.00 44.00 234 THR A C 1
ATOM 1901 O O . THR A 1 234 ? -20.541 25.162 28.056 1.00 44.00 234 THR A O 1
ATOM 1904 N N . THR A 1 235 ? -20.195 26.867 26.651 1.00 50.34 235 THR A N 1
ATOM 1905 C CA . THR A 1 235 ? -18.754 26.990 26.902 1.00 50.34 235 THR A CA 1
ATOM 1906 C C . THR A 1 235 ? -18.454 27.870 28.120 1.00 50.34 235 THR A C 1
ATOM 1908 O O . THR A 1 235 ? -18.051 29.016 27.943 1.00 50.34 235 THR A O 1
ATOM 1911 N N . THR A 1 236 ? -18.587 27.338 29.340 1.00 40.97 236 THR A N 1
ATOM 1912 C CA . THR A 1 236 ? -17.912 27.881 30.542 1.00 40.97 236 THR A CA 1
ATOM 1913 C C . THR A 1 236 ? -17.929 26.883 31.702 1.00 40.97 236 THR A C 1
ATOM 1915 O O . THR A 1 236 ? -18.989 26.489 32.183 1.00 40.97 236 THR A O 1
ATOM 1918 N N . THR A 1 237 ? -16.746 26.519 32.204 1.00 48.59 237 THR A N 1
ATOM 1919 C CA . THR A 1 237 ? -16.593 25.782 33.469 1.00 48.59 237 THR A CA 1
ATOM 1920 C C . THR A 1 237 ? -16.413 26.781 34.611 1.00 48.59 237 THR A C 1
ATOM 1922 O O . THR A 1 237 ? -15.289 27.056 35.021 1.00 48.59 237 THR A O 1
ATOM 1925 N N . GLU A 1 238 ? -17.511 27.331 35.124 1.00 38.00 238 GLU A N 1
ATOM 1926 C CA . GLU A 1 238 ? -17.502 28.106 36.372 1.00 38.00 238 GLU A CA 1
ATOM 1927 C C . GLU A 1 238 ? -17.527 27.146 37.573 1.00 38.00 238 GLU A C 1
ATOM 1929 O O . GLU A 1 238 ? -18.434 26.321 37.721 1.00 38.00 238 GLU A O 1
ATOM 1934 N N . ALA A 1 239 ? -16.511 27.223 38.435 1.00 39.34 239 ALA A N 1
ATOM 1935 C CA . ALA A 1 239 ? -16.427 26.398 39.635 1.00 39.34 239 ALA A CA 1
ATOM 1936 C C . ALA A 1 239 ? -17.289 26.994 40.760 1.00 39.34 239 ALA A C 1
ATOM 1938 O O . ALA A 1 239 ? -17.091 28.132 41.175 1.00 39.34 239 ALA A O 1
ATOM 1939 N N . LYS A 1 240 ? -18.228 26.202 41.290 1.00 36.41 240 LYS A N 1
ATOM 1940 C CA . LYS A 1 240 ? -19.150 26.622 42.357 1.00 36.41 240 LYS A CA 1
ATOM 1941 C C . LYS A 1 240 ? -18.387 27.048 43.632 1.00 36.41 240 LYS A C 1
ATOM 1943 O O . LYS A 1 240 ? -17.697 26.200 44.206 1.00 36.41 240 LYS A O 1
ATOM 1948 N N . PRO A 1 241 ? -18.546 28.291 44.132 1.00 41.16 241 PRO A N 1
ATOM 1949 C CA . PRO A 1 241 ? -17.992 28.693 45.424 1.00 41.16 241 PRO A CA 1
ATOM 1950 C C . PRO A 1 241 ? -18.605 27.888 46.580 1.00 41.16 241 PRO A C 1
ATOM 1952 O O . PRO A 1 241 ? -19.764 27.464 46.518 1.00 41.16 241 PRO A O 1
ATOM 1955 N N . ARG A 1 242 ? -17.831 27.676 47.651 1.00 37.78 242 ARG A N 1
ATOM 1956 C CA . ARG A 1 242 ? -18.341 27.070 48.893 1.00 37.78 242 ARG A CA 1
ATOM 1957 C C . ARG A 1 242 ? -19.268 28.055 49.623 1.00 37.78 242 ARG A C 1
ATOM 1959 O O . ARG A 1 242 ? -19.006 29.252 49.570 1.00 37.78 242 ARG A O 1
ATOM 1966 N N . PRO A 1 243 ? -20.310 27.576 50.324 1.00 41.66 243 PRO A N 1
ATOM 1967 C CA . PRO A 1 243 ? -21.111 28.427 51.193 1.00 41.66 243 PRO A CA 1
ATOM 1968 C C . PRO A 1 243 ? -20.392 28.668 52.527 1.00 41.66 243 PRO A C 1
ATOM 1970 O O . PRO A 1 243 ? -20.131 27.720 53.269 1.00 41.66 243 PRO A O 1
ATOM 1973 N N . ASP A 1 244 ? -20.135 29.933 52.852 1.00 44.09 244 ASP A N 1
ATOM 1974 C CA . ASP A 1 244 ? -19.853 30.353 54.224 1.00 44.09 244 ASP A CA 1
ATOM 1975 C C . ASP A 1 244 ? -21.170 30.398 55.003 1.00 44.09 244 ASP A C 1
ATOM 1977 O O . ASP A 1 244 ? -22.052 31.194 54.688 1.00 44.09 244 ASP A O 1
ATOM 1981 N N . ASN A 1 245 ? -21.305 29.560 56.033 1.00 35.34 245 ASN A N 1
ATOM 1982 C CA . ASN A 1 245 ? -22.411 29.656 56.982 1.00 35.34 245 ASN A CA 1
ATOM 1983 C C . ASN A 1 245 ? -21.877 30.024 58.366 1.00 35.34 245 ASN A C 1
ATOM 1985 O O . ASN A 1 245 ? -21.379 29.185 59.117 1.00 35.34 245 ASN A O 1
ATOM 1989 N N . CYS A 1 246 ? -22.020 31.306 58.688 1.00 33.56 246 CYS A N 1
ATOM 1990 C CA . CYS A 1 246 ? -21.891 31.837 60.034 1.00 33.56 246 CYS A CA 1
ATOM 1991 C C . CYS A 1 246 ? -22.940 31.190 60.959 1.00 33.56 246 CYS A C 1
ATOM 1993 O O . CYS A 1 246 ? -24.134 31.232 60.659 1.00 33.56 246 CYS A O 1
ATOM 1995 N N . SER A 1 247 ? -22.512 30.624 62.089 1.00 36.56 247 SER A N 1
ATOM 1996 C CA . SER A 1 247 ? -23.401 30.199 63.175 1.00 36.56 247 SER A CA 1
ATOM 1997 C C . SER A 1 247 ? -23.006 30.879 64.487 1.00 36.56 247 SER A C 1
ATOM 1999 O O . SER A 1 247 ? -22.022 30.536 65.139 1.00 36.56 247 SER A O 1
ATOM 2001 N N . SER A 1 248 ? -23.795 31.876 64.878 1.00 34.31 248 SER A N 1
ATOM 2002 C CA . SER A 1 248 ? -23.621 32.615 66.128 1.00 34.31 248 SER A CA 1
ATOM 2003 C C . SER A 1 248 ? -23.936 31.745 67.345 1.00 34.31 248 SER A C 1
ATOM 2005 O O . SER A 1 248 ? -25.092 31.364 67.513 1.00 34.31 248 SER A O 1
ATOM 2007 N N . TYR A 1 249 ? -22.975 31.536 68.253 1.00 35.72 249 TYR A N 1
ATOM 2008 C CA . TYR A 1 249 ? -23.272 31.093 69.622 1.00 35.72 249 TYR A CA 1
ATOM 2009 C C . TYR A 1 249 ? -22.375 31.749 70.685 1.00 35.72 249 TYR A C 1
ATOM 2011 O O . TYR A 1 249 ? -21.179 31.497 70.752 1.00 35.72 249 TYR A O 1
ATOM 2019 N N . GLN A 1 250 ? -23.043 32.521 71.552 1.00 35.19 250 GLN A N 1
ATOM 2020 C CA . GLN A 1 250 ? -22.801 32.678 72.996 1.00 35.19 250 GLN A CA 1
ATOM 2021 C C . GLN A 1 250 ? -21.430 33.205 73.476 1.00 35.19 250 GLN A C 1
ATOM 2023 O O . GLN A 1 250 ? -20.445 32.483 73.599 1.00 35.19 250 GLN A O 1
ATOM 2028 N N . ILE A 1 251 ? -21.448 34.464 73.925 1.00 36.53 251 ILE A N 1
ATOM 2029 C CA . ILE A 1 251 ? -20.487 35.014 74.889 1.00 36.53 251 ILE A CA 1
ATOM 2030 C C . ILE A 1 251 ? -20.771 34.378 76.260 1.00 36.53 251 ILE A C 1
ATOM 2032 O O . ILE A 1 251 ? -21.852 34.589 76.807 1.00 36.53 251 ILE A O 1
ATOM 2036 N N . MET A 1 252 ? -19.800 33.674 76.847 1.00 36.94 252 MET A N 1
ATOM 2037 C CA . MET A 1 252 ? -19.781 33.405 78.290 1.00 36.94 252 MET A CA 1
ATOM 2038 C C . MET A 1 252 ? -18.745 34.304 78.963 1.00 36.94 252 MET A C 1
ATOM 2040 O O . MET A 1 252 ? -17.546 34.171 78.728 1.00 36.94 252 MET A O 1
ATOM 2044 N N . ILE A 1 253 ? -19.226 35.204 79.819 1.00 40.41 253 ILE A N 1
ATOM 2045 C CA . ILE A 1 253 ? -18.415 35.872 80.839 1.00 40.41 253 ILE A CA 1
ATOM 2046 C C . ILE A 1 253 ? -18.401 34.945 82.058 1.00 40.41 253 ILE A C 1
ATOM 2048 O O . ILE A 1 253 ? -19.463 34.574 82.556 1.00 40.41 253 ILE A O 1
ATOM 2052 N N . GLY A 1 254 ? -17.208 34.576 82.521 1.00 38.22 254 GLY A N 1
ATOM 2053 C CA . GLY A 1 254 ? -16.977 33.839 83.764 1.00 38.22 254 GLY A CA 1
ATOM 2054 C C . GLY A 1 254 ? -16.012 34.621 84.652 1.00 38.22 254 GLY A C 1
ATOM 2055 O O . GLY A 1 254 ? -15.094 35.249 84.126 1.00 38.22 254 GLY A O 1
ATOM 2056 N N . SER A 1 255 ? -16.299 34.623 85.956 1.00 38.69 255 SER A N 1
ATOM 2057 C CA . SER A 1 255 ? -15.637 35.396 87.023 1.00 38.69 255 SER A CA 1
ATOM 2058 C C . SER A 1 255 ? -14.132 35.177 87.165 1.00 38.69 255 SER A C 1
ATOM 2060 O O . SER A 1 255 ? -13.691 34.022 86.983 1.00 38.69 255 SER A O 1
#

Sequence (255 aa):
GLISGPLLFSVLTQILICLSFQTITFLWVRQQPWYTTWTPLTDVCNLSSNQNLSDHNDTEIDEHNIQNFENTSLFYVSSFQYLIVAIVFSKGKPFRQPSYKNWPFVLSVVSLYFFLLFIMFHPVKGIDEFLEIVCVPFEWRVKLSLVIVVNAAVSVVVETFVLDVVLWKLVFSRDKQSNFGITPAAPTSQGVIDLRAHKCLSWLCCPYKKAPKARYMHLAQELSVDPDWPPKPTTTTEAKPRPDNCSSYQIMIGS

InterPro domains:
  IPR006544 P-type ATPase, subfamily V [PTHR45630] (2-166)
  IPR023298 P-type ATPase, transmembrane domain superfamily [SSF81665] (2-162)